Protein AF-A0A925RBC1-F1 (afdb_monomer_lite)

Sequence (339 aa):
LVQGKTLAHILAARQSPQDELPRLLTIFEHVCQTLSYTHSCGVIHLDIKPANVMVGAFGEVHLMDWGLARASAALCVPTSLRDGNATSPADENAAEKLPGISSLDLAVDVPAGMIWGTPPYMSPEQARGHCADVRSDVFGLGGILCEILTGCAPFRGTNFLDVCFKAAQADLGDTYLKLIDSGADGVLVRLAMKCLAPDPDARPTDAGMVASELTLYLESLLRRAESDLERFFELSLDLFCIAGLDGFFRRVNSNFSRVLGYSDKELLSRPFLEFVHPDDRDQTLNVMSQLQLGEPVVQFQNRYSAADGTWRYFEWTAKSVPKDHIIFAVARDVTDRMR

Foldseek 3Di:
DAAFDFQVVVLVVDPALVPCLVLLLVLLLVVLVVFQVCVVLQKAQQAQARRQWTAHPVRDIDGHDSVVMARQVLLPDPPPPPDDDDDDDDDPPSPPDDPPDDPPPHDDPDPPDDQDYDLLQFALCSLVVHRDHQLRNLSSSLQSLLCSQQVGRQFDDPDDVNSSVCNNVLVRPVSLVSLVVSPDDVLSSVLSVQSSDNDSVSHDPHSVSSSVSSVVVVVVVVVVVVVVVLCCQQVDCWWKFKAFLVQFTPDTHPNCCVPQVDDRCVRRVDRQLVQWDPVCSVVVVVVSVCQLVFHWDFQDWTWGHHPVRDIWIWGKTWTHDNVVRMIIMIIDGCRVVVD

Structure (mmCIF, N/CA/C/O backbone):
data_AF-A0A925RBC1-F1
#
_entry.id   AF-A0A925RBC1-F1
#
loop_
_atom_site.group_PDB
_atom_site.id
_atom_site.type_symbol
_atom_site.label_atom_id
_atom_site.label_alt_id
_atom_site.label_comp_id
_atom_site.label_asym_id
_atom_site.label_entity_id
_atom_site.label_seq_id
_atom_site.pdbx_PDB_ins_code
_atom_site.Cartn_x
_atom_site.Cartn_y
_atom_site.Cartn_z
_atom_site.occupancy
_atom_site.B_iso_or_equiv
_atom_site.auth_seq_id
_atom_site.auth_comp_id
_atom_site.auth_asym_id
_atom_site.auth_atom_id
_atom_site.pdbx_PDB_model_num
ATOM 1 N N . LEU A 1 1 ? 5.027 24.442 -20.615 1.00 50.38 1 LEU A N 1
ATOM 2 C CA . LEU A 1 1 ? 6.027 23.831 -19.712 1.00 50.38 1 LEU A CA 1
ATOM 3 C C . LEU A 1 1 ? 5.278 23.282 -18.514 1.00 50.38 1 LEU A C 1
ATOM 5 O O . LEU A 1 1 ? 4.636 24.063 -17.826 1.00 50.38 1 LEU A O 1
ATOM 9 N N . VAL A 1 2 ? 5.292 21.965 -18.320 1.00 54.84 2 VAL A N 1
ATOM 10 C CA . VAL A 1 2 ? 4.745 21.340 -17.107 1.00 54.84 2 VAL A CA 1
ATOM 11 C C . VAL A 1 2 ? 5.647 21.754 -15.939 1.00 54.84 2 VAL A C 1
ATOM 13 O O . VAL A 1 2 ? 6.862 21.580 -16.023 1.00 54.84 2 VAL A O 1
ATOM 16 N N . GLN A 1 3 ? 5.090 22.371 -14.894 1.00 73.75 3 GLN A N 1
ATOM 17 C CA . GLN A 1 3 ? 5.836 22.666 -13.667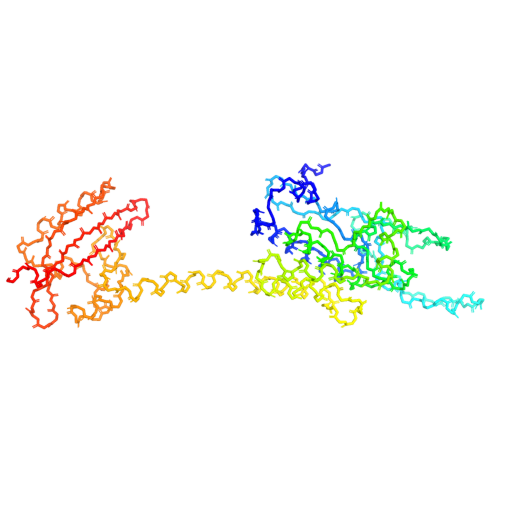 1.00 73.75 3 GLN A CA 1
ATOM 18 C C . GLN A 1 3 ? 5.884 21.396 -12.811 1.00 73.75 3 GLN A C 1
ATOM 20 O O . GLN A 1 3 ? 4.842 20.867 -12.444 1.00 73.75 3 GLN A O 1
ATOM 25 N N . GLY A 1 4 ? 7.079 20.895 -12.498 1.00 85.44 4 GLY A N 1
ATOM 26 C CA . GLY A 1 4 ? 7.232 19.648 -11.751 1.00 85.44 4 GLY A CA 1
ATOM 27 C C . GLY A 1 4 ? 8.686 19.232 -11.551 1.00 85.44 4 GLY A C 1
ATOM 28 O O . GLY A 1 4 ? 9.614 19.936 -11.957 1.00 85.44 4 GLY A O 1
ATOM 29 N N . LYS A 1 5 ? 8.875 18.080 -10.905 1.00 93.69 5 LYS A N 1
ATOM 30 C CA . LYS A 1 5 ? 10.169 17.407 -10.732 1.00 93.69 5 LYS A CA 1
ATOM 31 C C . LYS A 1 5 ? 10.139 16.080 -11.480 1.00 93.69 5 LYS A C 1
ATOM 33 O O . LYS A 1 5 ? 9.117 15.400 -11.492 1.00 93.69 5 LYS A O 1
ATOM 38 N N . THR A 1 6 ? 11.262 15.682 -12.070 1.00 96.62 6 THR A N 1
ATOM 39 C CA . THR A 1 6 ? 11.362 14.341 -12.655 1.00 96.62 6 THR A CA 1
ATOM 40 C C . THR A 1 6 ? 11.362 13.281 -11.557 1.00 96.62 6 THR A C 1
ATOM 42 O O . THR A 1 6 ? 11.837 13.536 -10.444 1.00 96.62 6 THR A O 1
ATOM 45 N N . LEU A 1 7 ? 10.882 12.075 -11.860 1.00 96.81 7 LEU A N 1
ATOM 46 C CA . LEU A 1 7 ? 10.950 10.950 -10.930 1.00 96.81 7 LEU A CA 1
ATOM 47 C C . LEU A 1 7 ? 12.405 10.654 -10.546 1.00 96.81 7 LEU A C 1
ATOM 49 O O . LEU A 1 7 ? 12.670 10.394 -9.381 1.00 96.81 7 LEU A O 1
ATOM 53 N N . ALA A 1 8 ? 13.360 10.816 -11.470 1.00 96.25 8 ALA A N 1
ATOM 54 C CA . ALA A 1 8 ? 14.792 10.721 -11.165 1.00 96.25 8 ALA A CA 1
ATOM 55 C C . ALA A 1 8 ? 15.225 11.691 -10.053 1.00 96.25 8 ALA A C 1
ATOM 57 O O . ALA A 1 8 ? 15.930 11.303 -9.125 1.00 96.25 8 ALA A O 1
ATOM 58 N N . HIS A 1 9 ? 14.783 12.952 -10.113 1.00 95.88 9 HIS A N 1
ATOM 59 C CA . HIS A 1 9 ? 15.093 13.932 -9.073 1.00 95.88 9 HIS A CA 1
ATOM 60 C C . HIS A 1 9 ? 14.419 13.586 -7.736 1.00 95.88 9 HIS A C 1
ATOM 62 O O . HIS A 1 9 ? 15.013 13.800 -6.682 1.00 95.88 9 HIS A O 1
ATOM 68 N N . ILE A 1 10 ? 13.197 13.047 -7.768 1.00 95.62 10 ILE A N 1
ATOM 69 C CA . ILE A 1 10 ? 12.488 12.595 -6.563 1.00 95.62 10 ILE A CA 1
ATOM 70 C C . ILE A 1 10 ? 13.223 11.410 -5.927 1.00 95.62 10 ILE A C 1
ATOM 72 O O . ILE A 1 10 ? 13.480 11.438 -4.728 1.00 95.62 10 ILE A O 1
ATOM 76 N N . LEU A 1 11 ? 13.615 10.408 -6.720 1.00 95.94 11 LEU A N 1
ATOM 77 C CA . LEU A 1 11 ? 14.345 9.229 -6.249 1.00 95.94 11 LEU A CA 1
ATOM 78 C C . LEU A 1 11 ? 15.715 9.597 -5.667 1.00 95.94 11 LEU A C 1
ATOM 80 O O . LEU A 1 11 ? 16.069 9.104 -4.600 1.00 95.94 11 LEU A O 1
ATOM 84 N N . ALA A 1 12 ? 16.441 10.518 -6.306 1.00 94.44 12 ALA A N 1
ATOM 85 C CA . ALA A 1 12 ? 17.742 10.989 -5.831 1.00 94.44 12 ALA A CA 1
ATOM 86 C C . ALA A 1 12 ? 17.679 11.780 -4.510 1.00 94.44 12 ALA A C 1
ATOM 88 O O . ALA A 1 12 ? 18.688 11.890 -3.818 1.00 94.44 12 ALA A O 1
ATOM 89 N N . ALA A 1 13 ? 16.521 12.351 -4.161 1.00 94.19 13 ALA A N 1
ATOM 90 C CA . ALA A 1 13 ? 16.339 13.113 -2.925 1.00 94.19 13 ALA A CA 1
ATOM 91 C C . ALA A 1 13 ? 16.053 12.232 -1.692 1.00 94.19 13 ALA A C 1
ATOM 93 O O . ALA A 1 13 ? 16.007 12.750 -0.575 1.00 94.19 13 ALA A O 1
ATOM 94 N N . ARG A 1 14 ? 15.841 10.924 -1.881 1.00 93.88 14 ARG A N 1
ATOM 95 C CA . ARG A 1 14 ? 15.499 9.980 -0.807 1.00 93.88 14 ARG A CA 1
ATOM 96 C C . ARG A 1 14 ? 16.720 9.659 0.049 1.00 93.88 14 ARG A C 1
ATOM 98 O O . ARG A 1 14 ? 17.832 9.551 -0.464 1.00 93.88 14 ARG A O 1
ATOM 105 N N . GLN A 1 15 ? 16.505 9.459 1.347 1.00 91.12 15 GLN A N 1
ATOM 106 C CA . GLN A 1 15 ? 17.546 8.988 2.266 1.00 91.12 15 GLN A CA 1
ATOM 107 C C . GLN A 1 15 ? 17.537 7.458 2.365 1.00 91.12 15 GLN A C 1
ATOM 109 O O . GLN A 1 15 ? 18.583 6.845 2.573 1.00 91.12 15 GLN A O 1
ATOM 114 N N . SER A 1 16 ? 16.365 6.845 2.181 1.00 91.62 16 SER A N 1
ATOM 115 C CA . SER A 1 16 ? 16.141 5.403 2.230 1.00 91.62 16 SER A CA 1
ATOM 116 C C . SER A 1 16 ? 15.178 4.926 1.128 1.00 91.62 16 SER A C 1
ATOM 118 O O . SER A 1 16 ? 14.218 5.629 0.800 1.00 91.62 16 SER A O 1
ATOM 120 N N . PRO A 1 17 ? 15.343 3.693 0.601 1.00 88.88 17 PRO A N 1
ATOM 121 C CA . PRO A 1 17 ? 14.377 3.056 -0.298 1.00 88.88 17 PRO A CA 1
ATOM 122 C C . PRO A 1 17 ? 12.980 2.801 0.294 1.00 88.88 17 PRO A C 1
ATOM 124 O O . PRO A 1 17 ? 12.079 2.400 -0.444 1.00 88.88 17 PRO A O 1
ATOM 127 N N . GLN A 1 18 ? 12.752 3.055 1.586 1.00 89.44 18 GLN A N 1
ATOM 128 C CA . GLN A 1 18 ? 11.404 3.037 2.171 1.00 89.44 18 GLN A CA 1
ATOM 129 C C . GLN A 1 18 ? 10.724 4.413 2.186 1.00 89.44 18 GLN A C 1
ATOM 131 O O . GLN A 1 18 ? 9.500 4.489 2.310 1.00 89.44 18 GLN A O 1
ATOM 136 N N . ASP A 1 19 ? 11.482 5.496 1.999 1.00 90.50 19 ASP A N 1
ATOM 137 C CA . ASP A 1 19 ? 10.944 6.854 2.054 1.00 90.50 19 ASP A CA 1
ATOM 138 C C . ASP A 1 19 ? 9.907 7.052 0.947 1.00 90.50 19 ASP A C 1
ATOM 140 O O . ASP A 1 19 ? 10.200 6.810 -0.227 1.00 90.50 19 ASP A O 1
ATOM 144 N N . GLU A 1 20 ? 8.702 7.485 1.328 1.00 91.44 20 GLU A N 1
ATOM 145 C CA . GLU A 1 20 ? 7.579 7.772 0.422 1.00 91.44 20 GLU A CA 1
ATOM 146 C C . GLU A 1 20 ? 7.176 6.603 -0.503 1.00 91.44 20 GLU A C 1
ATOM 148 O O . GLU A 1 20 ? 6.541 6.823 -1.536 1.00 91.44 20 GLU A O 1
ATOM 153 N N . LEU A 1 21 ? 7.495 5.353 -0.138 1.00 94.38 21 LEU A N 1
ATOM 154 C CA . LEU A 1 21 ? 7.243 4.185 -0.988 1.00 94.38 21 LEU A CA 1
ATOM 155 C C . LEU A 1 21 ? 5.785 4.092 -1.494 1.00 94.38 21 LEU A C 1
ATOM 157 O O . LEU A 1 21 ? 5.616 3.914 -2.700 1.00 94.38 21 LEU A O 1
ATOM 161 N N . PRO A 1 22 ? 4.730 4.291 -0.671 1.00 93.56 22 PRO A N 1
ATOM 162 C CA . PRO A 1 22 ? 3.353 4.267 -1.170 1.00 93.56 22 PRO A CA 1
ATOM 163 C C . PRO A 1 22 ? 3.091 5.294 -2.279 1.00 93.56 22 PRO A C 1
ATOM 165 O O . PRO A 1 22 ? 2.493 4.962 -3.298 1.00 93.56 22 PRO A O 1
ATOM 168 N N . ARG A 1 23 ? 3.607 6.521 -2.130 1.00 94.56 23 ARG A N 1
ATOM 169 C CA . ARG A 1 23 ? 3.467 7.579 -3.140 1.00 94.56 23 ARG A CA 1
ATOM 170 C C . ARG A 1 23 ? 4.193 7.211 -4.434 1.00 94.56 23 ARG A C 1
ATOM 172 O O . ARG A 1 23 ? 3.665 7.448 -5.517 1.00 94.56 23 ARG A O 1
ATOM 179 N N . LEU A 1 24 ? 5.394 6.642 -4.334 1.00 97.00 24 LEU A N 1
ATOM 180 C CA . LEU A 1 24 ? 6.175 6.215 -5.498 1.00 97.00 24 LEU A CA 1
ATOM 181 C C . LEU A 1 24 ? 5.504 5.061 -6.247 1.00 97.00 24 LEU A C 1
ATOM 183 O O . LEU A 1 24 ? 5.516 5.063 -7.475 1.00 97.00 24 LEU A O 1
ATOM 187 N N . LEU A 1 25 ? 4.877 4.122 -5.532 1.00 97.25 25 LEU A N 1
ATOM 188 C CA . LEU A 1 25 ? 4.100 3.049 -6.152 1.00 97.25 25 LEU A CA 1
ATOM 189 C C . LEU A 1 25 ? 2.863 3.590 -6.879 1.00 97.25 25 LEU A C 1
ATOM 191 O O . LEU A 1 25 ? 2.599 3.146 -7.989 1.00 97.25 25 LEU A O 1
ATOM 195 N N . THR A 1 26 ? 2.169 4.596 -6.336 1.00 95.50 26 THR A N 1
ATOM 196 C CA . THR A 1 26 ? 1.071 5.277 -7.050 1.00 95.50 26 THR A CA 1
ATOM 197 C C . THR A 1 26 ? 1.561 6.009 -8.304 1.00 95.50 26 THR A C 1
ATOM 199 O O . THR A 1 26 ? 0.930 5.939 -9.355 1.00 95.50 26 THR A O 1
ATOM 202 N N . ILE A 1 27 ? 2.712 6.691 -8.238 1.00 97.12 27 ILE A N 1
ATOM 203 C CA . ILE A 1 27 ? 3.314 7.320 -9.427 1.00 97.12 27 ILE A CA 1
ATOM 204 C C . ILE A 1 27 ? 3.648 6.254 -10.479 1.00 97.12 27 ILE A C 1
ATOM 206 O O . ILE A 1 27 ? 3.342 6.431 -11.656 1.00 97.12 27 ILE A O 1
ATOM 210 N N . PHE A 1 28 ? 4.255 5.145 -10.057 1.00 98.38 28 PHE A N 1
ATOM 211 C CA . PHE A 1 28 ? 4.605 4.033 -10.934 1.00 98.38 28 PHE A CA 1
ATOM 212 C C . PHE A 1 28 ? 3.367 3.367 -11.560 1.00 98.38 28 PHE A C 1
ATOM 214 O O . PHE A 1 28 ? 3.383 3.061 -12.751 1.00 98.38 28 PHE A O 1
ATOM 221 N N . GLU A 1 29 ? 2.273 3.220 -10.810 1.00 97.62 29 GLU A N 1
ATOM 222 C CA . GLU A 1 29 ? 0.986 2.739 -11.324 1.00 97.62 29 GLU A CA 1
ATOM 223 C C . GLU A 1 29 ? 0.459 3.634 -12.452 1.00 97.62 29 GLU A C 1
ATOM 225 O O . GLU A 1 29 ? 0.142 3.133 -13.532 1.00 97.62 29 GLU A O 1
ATOM 230 N N . HIS A 1 30 ? 0.451 4.959 -12.258 1.00 97.00 30 HIS A N 1
ATOM 231 C CA . HIS A 1 30 ? 0.049 5.906 -13.303 1.00 97.00 30 HIS A CA 1
ATOM 232 C C . HIS A 1 30 ? 0.944 5.830 -14.546 1.00 97.00 30 HIS A C 1
ATOM 234 O O . HIS A 1 30 ? 0.450 5.951 -15.670 1.00 97.00 30 HIS A O 1
ATOM 240 N N . VAL A 1 31 ? 2.252 5.600 -14.375 1.00 98.12 31 VAL A N 1
ATOM 241 C CA . VAL A 1 31 ? 3.169 5.371 -15.503 1.00 98.12 31 VAL A CA 1
ATOM 242 C C . VAL A 1 31 ? 2.773 4.107 -16.273 1.00 98.12 31 VAL A C 1
ATOM 244 O O . VAL A 1 31 ? 2.659 4.159 -17.497 1.00 98.12 31 VAL A O 1
ATOM 247 N N . CYS A 1 32 ? 2.498 2.999 -15.577 1.00 98.31 32 CYS A N 1
ATOM 248 C CA . CYS A 1 32 ? 2.063 1.748 -16.206 1.00 98.31 32 CYS A CA 1
ATOM 249 C C . CYS A 1 32 ? 0.733 1.919 -16.958 1.00 98.31 32 CYS A C 1
ATOM 251 O O . CYS A 1 32 ? 0.608 1.472 -18.096 1.00 98.31 32 CYS A O 1
ATOM 253 N N . GLN A 1 33 ? -0.243 2.610 -16.363 1.00 97.25 33 GLN A N 1
ATOM 254 C CA . GLN A 1 33 ? -1.542 2.889 -16.987 1.00 97.25 33 GLN A CA 1
ATOM 255 C C . GLN A 1 33 ? -1.407 3.783 -18.226 1.00 97.25 33 GLN A C 1
ATOM 257 O O . GLN A 1 33 ? -1.994 3.491 -19.269 1.00 97.25 33 GLN A O 1
ATOM 262 N N . THR A 1 34 ? -0.595 4.841 -18.138 1.00 96.00 34 THR A N 1
ATOM 263 C CA . THR A 1 34 ? -0.322 5.738 -19.273 1.00 96.00 34 THR A CA 1
ATOM 264 C C . THR A 1 34 ? 0.284 4.953 -20.430 1.00 96.00 34 THR A C 1
ATOM 266 O O . THR A 1 34 ? -0.168 5.067 -21.566 1.00 96.00 34 THR A O 1
ATOM 269 N N . LEU A 1 35 ? 1.270 4.110 -20.132 1.00 96.25 35 LEU A N 1
ATOM 270 C CA . LEU A 1 35 ? 1.949 3.309 -21.136 1.00 96.25 35 LEU A CA 1
ATOM 271 C C . LEU A 1 35 ? 1.051 2.208 -21.715 1.00 96.25 35 LEU A C 1
ATOM 273 O O . LEU A 1 35 ? 1.101 1.950 -22.911 1.00 96.25 35 LEU A O 1
ATOM 277 N N . SER A 1 36 ? 0.169 1.616 -20.907 1.00 96.44 36 SER A N 1
ATOM 278 C CA . SER A 1 36 ? -0.850 0.673 -21.381 1.00 96.44 36 SER A CA 1
ATOM 279 C C . SER A 1 36 ? -1.777 1.323 -22.411 1.00 96.44 36 SER A C 1
ATOM 281 O O . SER A 1 36 ? -2.017 0.753 -23.477 1.00 96.44 36 SER A O 1
ATOM 283 N N . TYR A 1 37 ? -2.227 2.555 -22.146 1.00 94.62 37 TYR A N 1
ATOM 284 C CA . TYR A 1 37 ? -2.996 3.327 -23.118 1.00 94.62 37 TYR A CA 1
ATOM 285 C C . TYR A 1 37 ? -2.183 3.588 -24.395 1.00 94.62 37 TYR A C 1
ATOM 287 O O . TYR A 1 37 ? -2.674 3.348 -25.497 1.00 94.62 37 TYR A O 1
ATOM 295 N N . THR A 1 38 ? -0.920 3.998 -24.270 1.00 92.75 38 THR A N 1
ATOM 296 C CA . THR A 1 38 ? -0.010 4.185 -25.411 1.00 92.75 38 THR A CA 1
ATOM 297 C C . THR A 1 38 ? 0.139 2.917 -26.261 1.00 92.75 38 THR A C 1
ATOM 299 O O . THR A 1 38 ? 0.009 2.986 -27.484 1.00 92.75 38 THR A O 1
ATOM 302 N N . HIS A 1 39 ? 0.341 1.759 -25.628 1.00 93.19 39 HIS A N 1
ATOM 303 C CA . HIS A 1 39 ? 0.435 0.461 -26.302 1.00 93.19 39 HIS A CA 1
ATOM 304 C C . HIS A 1 39 ? -0.868 0.101 -27.022 1.00 93.19 39 HIS A C 1
ATOM 306 O O . HIS A 1 39 ? -0.824 -0.395 -28.145 1.00 93.19 39 HIS A O 1
ATOM 312 N N . SER A 1 40 ? -2.026 0.421 -26.434 1.00 92.00 40 SER A N 1
ATOM 313 C CA . SER A 1 40 ? -3.337 0.208 -27.068 1.00 92.00 40 SER A CA 1
ATOM 314 C C . SER A 1 40 ? -3.541 1.046 -28.337 1.00 92.00 40 SER A C 1
ATOM 316 O O . SER A 1 40 ? -4.246 0.626 -29.252 1.00 92.00 40 SER A O 1
ATOM 318 N N . CYS A 1 41 ? -2.857 2.190 -28.432 1.00 91.19 41 CYS A N 1
ATOM 319 C CA . CYS A 1 41 ? -2.801 3.027 -29.630 1.00 91.19 41 CYS A CA 1
ATOM 320 C C . CYS A 1 41 ? -1.757 2.541 -30.653 1.00 91.19 41 CYS A C 1
ATOM 322 O O . CYS A 1 41 ? -1.511 3.224 -31.646 1.00 91.19 41 CYS A O 1
ATOM 324 N N . GLY A 1 42 ? -1.104 1.398 -30.416 1.00 87.75 42 GLY A N 1
ATOM 325 C CA . GLY A 1 42 ? -0.080 0.849 -31.302 1.00 87.75 42 GLY A CA 1
ATOM 326 C C . GLY A 1 42 ? 1.240 1.623 -31.283 1.00 87.75 42 GLY A C 1
ATOM 327 O O . GLY A 1 42 ? 2.002 1.527 -32.243 1.00 87.75 42 GLY A O 1
ATOM 328 N N . VAL A 1 43 ? 1.524 2.391 -30.227 1.00 89.88 43 VAL A N 1
ATOM 329 C CA . VAL A 1 43 ? 2.772 3.156 -30.063 1.00 89.88 43 VAL A CA 1
ATOM 330 C C . VAL A 1 43 ? 3.631 2.514 -28.976 1.00 89.88 43 VAL A C 1
ATOM 332 O O . VAL A 1 43 ? 3.109 2.064 -27.963 1.00 89.88 43 VAL A O 1
ATOM 335 N N . ILE A 1 44 ? 4.948 2.491 -29.175 1.00 91.31 44 ILE A N 1
ATOM 336 C CA . ILE A 1 44 ? 5.946 1.997 -28.213 1.00 91.31 44 ILE A CA 1
ATOM 337 C C . ILE A 1 44 ? 6.897 3.146 -27.882 1.00 91.31 44 ILE A C 1
ATOM 339 O O . ILE A 1 44 ? 7.303 3.862 -28.797 1.00 91.31 44 ILE A O 1
ATOM 343 N N . HIS A 1 45 ? 7.237 3.350 -26.609 1.00 93.50 45 HIS A N 1
ATOM 344 C CA . HIS A 1 45 ? 8.003 4.518 -26.159 1.00 93.50 45 HIS A CA 1
ATOM 345 C C . HIS A 1 45 ? 9.521 4.348 -26.328 1.00 93.50 45 HIS A C 1
ATOM 347 O O . HIS A 1 45 ? 10.204 5.287 -26.733 1.00 93.50 45 HIS A O 1
ATOM 353 N N . LEU A 1 46 ? 10.056 3.173 -25.996 1.00 92.94 46 LEU A N 1
ATOM 354 C CA . LEU A 1 46 ? 11.456 2.754 -26.123 1.00 92.94 46 LEU A CA 1
ATOM 355 C C . LEU A 1 46 ? 12.491 3.516 -25.269 1.00 92.94 46 LEU A C 1
ATOM 357 O O . LEU A 1 46 ? 13.685 3.246 -25.386 1.00 92.94 46 LEU A O 1
ATOM 361 N N . ASP A 1 47 ? 12.073 4.408 -24.367 1.00 93.31 47 ASP A N 1
ATOM 362 C CA . ASP A 1 47 ? 12.977 5.147 -23.461 1.00 93.31 47 ASP A CA 1
ATOM 363 C C . ASP A 1 47 ? 12.352 5.360 -22.074 1.00 93.31 47 ASP A C 1
ATOM 365 O O . ASP A 1 47 ? 12.357 6.452 -21.502 1.00 93.31 47 ASP A O 1
ATOM 369 N N . ILE A 1 48 ? 11.755 4.299 -21.537 1.00 96.25 48 ILE A N 1
ATOM 370 C CA . ILE A 1 48 ? 11.112 4.323 -20.224 1.00 96.25 48 ILE A CA 1
ATOM 371 C C . ILE A 1 48 ? 12.176 4.348 -19.126 1.00 96.25 48 ILE A C 1
ATOM 373 O O . ILE A 1 48 ? 12.895 3.376 -18.901 1.00 96.25 48 ILE A O 1
ATOM 377 N N . LYS A 1 49 ? 12.263 5.485 -18.431 1.00 95.94 49 LYS A N 1
ATOM 378 C CA . LYS A 1 49 ? 13.197 5.723 -17.326 1.00 95.94 49 LYS A CA 1
ATOM 379 C C . LYS A 1 49 ? 12.697 6.848 -16.411 1.00 95.94 49 LYS A C 1
ATOM 381 O O . LYS A 1 49 ? 11.928 7.701 -16.858 1.00 95.94 49 LYS A O 1
ATOM 386 N N . PRO A 1 50 ? 13.189 6.950 -15.166 1.00 97.44 50 PRO A N 1
ATOM 387 C CA . PRO A 1 50 ? 12.713 7.959 -14.217 1.00 97.44 50 PRO A CA 1
ATOM 388 C C . PRO A 1 50 ? 12.958 9.413 -14.658 1.00 97.44 50 PRO A C 1
ATOM 390 O O . PRO A 1 50 ? 12.231 10.317 -14.252 1.00 97.44 50 PRO A O 1
ATOM 393 N N . ALA A 1 51 ? 13.970 9.676 -15.491 1.00 95.56 51 ALA A N 1
ATOM 394 C CA . ALA A 1 51 ? 14.225 11.020 -16.021 1.00 95.56 51 ALA A CA 1
ATOM 395 C C . ALA A 1 51 ? 13.132 11.495 -17.001 1.00 95.56 51 ALA A C 1
ATOM 397 O O . ALA A 1 51 ? 12.913 12.699 -17.123 1.00 95.56 51 ALA A O 1
ATOM 398 N N . ASN A 1 52 ? 12.420 10.553 -17.628 1.00 96.00 52 ASN A N 1
ATOM 399 C CA . ASN A 1 52 ? 11.346 10.805 -18.591 1.00 96.00 52 ASN A CA 1
ATOM 400 C C . ASN A 1 52 ? 9.953 10.776 -17.945 1.00 96.00 52 ASN A C 1
ATOM 402 O O . ASN A 1 52 ? 8.946 10.904 -18.632 1.00 96.00 52 ASN A O 1
ATOM 406 N N . VAL A 1 53 ? 9.877 10.643 -16.620 1.00 96.94 53 VAL A N 1
ATOM 407 C CA . VAL A 1 53 ? 8.631 10.750 -15.859 1.00 96.94 53 VAL A CA 1
ATOM 408 C C . VAL A 1 53 ? 8.639 12.090 -15.135 1.00 96.94 53 VAL A C 1
ATOM 410 O O . VAL A 1 53 ? 9.491 12.323 -14.281 1.00 96.94 53 VAL A O 1
ATOM 413 N N . MET A 1 54 ? 7.699 12.973 -15.456 1.00 96.44 54 MET A N 1
ATOM 414 C CA . MET A 1 54 ? 7.486 14.233 -14.744 1.00 96.44 54 MET A CA 1
ATOM 415 C C . MET A 1 54 ? 6.354 14.077 -13.739 1.00 96.44 54 MET A C 1
ATOM 417 O O . MET A 1 54 ? 5.281 13.594 -14.091 1.00 96.44 54 MET A O 1
ATOM 421 N N . VAL A 1 55 ? 6.586 14.535 -12.512 1.00 96.06 55 VAL A N 1
ATOM 422 C CA . VAL A 1 55 ? 5.583 14.587 -11.449 1.00 96.06 55 VAL A CA 1
ATOM 423 C C . VAL A 1 55 ? 5.353 16.046 -11.084 1.00 96.06 55 VAL A C 1
ATOM 425 O O . VAL A 1 55 ? 6.277 16.745 -10.652 1.00 96.06 55 VAL A O 1
ATOM 428 N N . GLY A 1 56 ? 4.131 16.518 -11.296 1.00 92.38 56 GLY A N 1
ATOM 429 C CA . GLY A 1 56 ? 3.755 17.889 -10.991 1.00 92.38 56 GLY A CA 1
ATOM 430 C C . GLY A 1 56 ? 3.285 18.089 -9.549 1.00 92.38 56 GLY A C 1
ATOM 431 O O . GLY A 1 56 ? 3.322 17.178 -8.715 1.00 92.38 56 GLY A O 1
ATOM 432 N N . ALA A 1 57 ? 2.913 19.326 -9.221 1.00 86.25 57 ALA A N 1
ATOM 433 C CA . ALA A 1 57 ? 2.653 19.745 -7.840 1.00 86.25 57 ALA A CA 1
ATOM 434 C C . ALA A 1 57 ? 1.339 19.192 -7.265 1.00 86.25 57 ALA A C 1
ATOM 436 O O . ALA A 1 57 ? 1.193 19.122 -6.045 1.00 86.25 57 ALA A O 1
ATOM 437 N N . PHE A 1 58 ? 0.407 18.785 -8.127 1.00 84.62 58 PHE A N 1
ATOM 438 C CA . PHE A 1 58 ? -0.904 18.256 -7.755 1.00 84.62 58 PHE A CA 1
ATOM 439 C C . PHE A 1 58 ? -0.987 16.732 -7.920 1.00 84.62 58 PHE A C 1
ATOM 441 O O . PHE A 1 58 ? -2.064 16.156 -7.784 1.00 84.62 58 PHE A O 1
ATOM 448 N N . GLY A 1 59 ? 0.149 16.068 -8.163 1.00 83.44 59 GLY A N 1
ATOM 449 C CA . GLY A 1 59 ? 0.230 14.617 -8.338 1.00 83.44 59 GLY A CA 1
ATOM 450 C C . GLY A 1 59 ? 0.015 14.144 -9.775 1.00 83.44 59 GLY A C 1
ATOM 451 O O . GLY A 1 59 ? -0.041 12.940 -10.008 1.00 83.44 59 GLY A O 1
ATOM 452 N N . GLU A 1 60 ? -0.072 15.063 -10.738 1.00 91.31 60 GLU A N 1
ATOM 453 C CA . GLU A 1 60 ? -0.087 14.744 -12.159 1.00 91.31 60 GLU A CA 1
ATOM 454 C C . GLU A 1 60 ? 1.215 14.049 -12.579 1.00 91.31 60 GLU A C 1
ATOM 456 O O . GLU A 1 60 ? 2.314 14.469 -12.206 1.00 91.31 60 GLU A O 1
ATOM 461 N N . VAL A 1 61 ? 1.086 12.971 -13.354 1.00 95.19 61 VAL A N 1
ATOM 462 C CA . VAL A 1 61 ? 2.209 12.174 -13.857 1.00 95.19 61 VAL A CA 1
ATOM 463 C C . VAL A 1 61 ? 2.200 12.239 -15.377 1.00 95.19 61 VAL A C 1
ATOM 465 O O . VAL A 1 61 ? 1.198 11.916 -16.010 1.00 95.19 61 VAL A O 1
ATOM 468 N N . HIS A 1 62 ? 3.318 12.654 -15.967 1.00 92.69 62 HIS A N 1
ATOM 469 C CA . HIS A 1 62 ? 3.465 12.779 -17.414 1.00 92.69 62 HIS A CA 1
ATOM 470 C C . HIS A 1 62 ? 4.683 12.003 -17.907 1.00 92.69 62 HIS A C 1
ATOM 472 O O . HIS A 1 62 ? 5.790 12.199 -17.404 1.00 92.69 62 HIS A O 1
ATOM 478 N N . LEU A 1 63 ? 4.482 11.176 -18.935 1.00 93.06 63 LEU A N 1
ATOM 479 C CA . LEU A 1 63 ? 5.577 10.616 -19.722 1.00 93.06 63 LEU A CA 1
ATOM 480 C C . LEU A 1 63 ? 6.075 11.641 -20.743 1.00 93.06 63 LEU A C 1
ATOM 482 O O . LEU A 1 63 ? 5.294 12.275 -21.459 1.00 93.06 63 LEU A O 1
ATOM 486 N N . MET A 1 64 ? 7.388 11.814 -20.773 1.00 89.56 64 MET A N 1
ATOM 487 C CA . MET A 1 64 ? 8.109 12.772 -21.599 1.00 89.56 64 MET A CA 1
ATOM 488 C C . MET A 1 64 ? 9.085 12.056 -22.531 1.00 89.56 64 MET A C 1
ATOM 490 O O . MET A 1 64 ? 9.414 10.900 -22.318 1.00 89.56 64 MET A O 1
ATOM 494 N N . ASP A 1 65 ? 9.623 12.809 -23.492 1.00 83.94 65 ASP A N 1
ATOM 495 C CA . ASP A 1 65 ? 10.700 12.368 -24.386 1.00 83.94 65 ASP A CA 1
ATOM 496 C C . ASP A 1 65 ? 10.328 11.170 -25.277 1.00 83.94 65 ASP A C 1
ATOM 498 O O . ASP A 1 65 ? 10.854 10.063 -25.192 1.00 83.94 65 ASP A O 1
ATOM 502 N N . TRP A 1 66 ? 9.407 11.443 -26.198 1.00 85.25 66 TRP A N 1
ATOM 503 C CA . TRP A 1 66 ? 8.937 10.509 -27.221 1.00 85.25 66 TRP A CA 1
ATOM 504 C C . TRP A 1 66 ? 9.895 10.403 -28.421 1.00 85.25 66 TRP A C 1
ATOM 506 O O . TRP A 1 66 ? 9.506 9.896 -29.469 1.00 85.25 66 TRP A O 1
ATOM 516 N N . GLY A 1 67 ? 11.137 10.891 -28.309 1.00 78.69 67 GLY A N 1
ATOM 517 C CA . GLY A 1 67 ? 12.082 10.971 -29.432 1.00 78.69 67 GLY A CA 1
ATOM 518 C C . GLY A 1 67 ? 12.482 9.614 -30.023 1.00 78.69 67 GLY A C 1
ATOM 519 O O . GLY A 1 67 ? 12.901 9.542 -31.176 1.00 78.69 67 GLY A O 1
ATOM 520 N N . LEU A 1 68 ? 12.320 8.534 -29.252 1.00 76.69 68 LEU A N 1
ATOM 521 C CA . LEU A 1 68 ? 12.550 7.155 -29.690 1.00 76.69 68 LEU A CA 1
ATOM 522 C C . LEU A 1 68 ? 11.259 6.384 -29.975 1.00 76.69 68 LEU A C 1
ATOM 524 O O . LEU A 1 68 ? 11.331 5.210 -30.330 1.00 76.69 68 LEU A O 1
ATOM 528 N N . ALA A 1 69 ? 10.094 7.024 -29.859 1.00 80.62 69 ALA A N 1
ATOM 529 C CA . ALA A 1 69 ? 8.824 6.340 -30.008 1.00 80.62 69 ALA A CA 1
ATOM 530 C C . ALA A 1 69 ? 8.603 5.847 -31.446 1.00 80.62 69 ALA A C 1
ATOM 532 O O . ALA A 1 69 ? 8.952 6.514 -32.425 1.00 80.62 69 ALA A O 1
ATOM 533 N N . ARG A 1 70 ? 8.008 4.659 -31.583 1.00 80.62 70 ARG A N 1
ATOM 534 C CA . ARG A 1 70 ? 7.754 4.007 -32.878 1.00 80.62 70 ARG A CA 1
ATOM 535 C C . ARG A 1 70 ? 6.360 3.390 -32.915 1.00 80.62 70 ARG A C 1
ATOM 537 O O . ARG A 1 70 ? 5.837 2.954 -31.891 1.00 80.62 70 ARG A O 1
ATOM 544 N N . ALA A 1 71 ? 5.775 3.322 -34.111 1.00 77.19 71 ALA A N 1
ATOM 545 C CA . ALA A 1 71 ? 4.581 2.518 -34.343 1.00 77.19 71 ALA A CA 1
ATOM 546 C C . ALA A 1 71 ? 4.938 1.028 -34.220 1.00 77.19 71 ALA A C 1
ATOM 548 O O . ALA A 1 71 ? 5.915 0.572 -34.813 1.00 77.19 71 ALA A O 1
ATOM 549 N N . SER A 1 72 ? 4.139 0.263 -33.482 1.00 64.44 72 SER A N 1
ATOM 550 C CA . SER A 1 72 ? 4.391 -1.150 -33.184 1.00 64.44 72 SER A CA 1
ATOM 551 C C . SER A 1 72 ? 4.492 -2.013 -34.448 1.00 64.44 72 SER A C 1
ATOM 553 O O . SER A 1 72 ? 5.353 -2.885 -34.530 1.00 64.44 72 SER A O 1
ATOM 555 N N . ALA A 1 73 ? 3.710 -1.699 -35.486 1.00 53.72 73 ALA A N 1
ATOM 556 C CA . ALA A 1 73 ? 3.760 -2.390 -36.776 1.00 53.72 73 ALA A CA 1
ATOM 557 C C . ALA A 1 73 ? 5.098 -2.215 -37.530 1.00 53.72 73 ALA A C 1
ATOM 559 O O . ALA A 1 73 ? 5.440 -3.049 -38.365 1.00 53.72 73 ALA A O 1
ATOM 560 N N . ALA A 1 74 ? 5.871 -1.162 -37.238 1.00 46.81 74 ALA A N 1
ATOM 561 C CA . ALA A 1 74 ? 7.115 -0.851 -37.946 1.00 46.81 74 ALA A CA 1
ATOM 562 C C . ALA A 1 74 ? 8.330 -1.666 -37.459 1.00 46.81 74 ALA A C 1
ATOM 564 O O . ALA A 1 74 ? 9.376 -1.642 -38.103 1.00 46.81 74 ALA A O 1
ATOM 565 N N . LEU A 1 75 ? 8.213 -2.386 -36.338 1.00 45.31 75 LEU A N 1
ATOM 566 C CA . LEU A 1 75 ? 9.333 -3.117 -35.731 1.00 45.31 75 LEU A CA 1
ATOM 567 C C . LEU A 1 75 ? 9.477 -4.550 -36.282 1.00 45.31 75 LEU A C 1
ATOM 569 O O . LEU A 1 75 ? 10.572 -5.100 -36.274 1.00 45.31 75 LEU A O 1
ATOM 573 N N . CYS A 1 76 ? 8.424 -5.125 -36.876 1.00 36.19 76 CYS A N 1
ATOM 574 C CA . CYS A 1 76 ? 8.407 -6.506 -37.378 1.00 36.19 76 CYS A CA 1
ATOM 575 C C . CYS A 1 76 ? 8.939 -6.711 -38.813 1.00 36.19 76 CYS A C 1
ATOM 577 O O . CYS A 1 76 ? 8.557 -7.689 -39.456 1.00 36.19 76 CYS A O 1
ATOM 579 N N . VAL A 1 77 ? 9.814 -5.849 -39.345 1.00 36.16 77 VAL A N 1
ATOM 580 C CA . VAL A 1 77 ? 10.459 -6.129 -40.642 1.00 36.16 77 VAL A CA 1
ATOM 581 C C . VAL A 1 77 ? 11.820 -6.792 -40.398 1.00 36.16 77 VAL A C 1
ATOM 583 O O . VAL A 1 77 ? 12.774 -6.099 -40.042 1.00 36.16 77 VAL A O 1
ATOM 586 N N . PRO A 1 78 ? 11.955 -8.122 -40.576 1.00 33.69 78 PRO A N 1
ATOM 587 C CA . PRO A 1 78 ? 13.252 -8.775 -40.496 1.00 33.69 78 PRO A CA 1
ATOM 588 C C . PRO A 1 78 ? 14.194 -8.213 -41.565 1.00 33.69 78 PRO A C 1
ATOM 590 O O . PRO A 1 78 ? 13.828 -8.034 -42.728 1.00 33.69 78 PRO A O 1
ATOM 593 N N . THR A 1 79 ? 15.444 -7.985 -41.170 1.00 39.03 79 THR A N 1
ATOM 594 C CA . THR A 1 79 ? 16.535 -7.380 -41.951 1.00 39.03 79 THR A CA 1
ATOM 595 C C . THR A 1 79 ? 16.933 -8.161 -43.217 1.00 39.03 79 THR A C 1
ATOM 597 O O . THR A 1 79 ? 17.879 -7.781 -43.899 1.00 39.03 79 THR A O 1
ATOM 600 N N . SER A 1 80 ? 16.232 -9.244 -43.560 1.00 35.56 80 SER A N 1
ATOM 601 C CA . SER A 1 80 ? 16.538 -10.144 -44.677 1.00 35.56 80 SER A CA 1
ATOM 602 C C . SER A 1 80 ? 15.742 -9.881 -45.966 1.00 35.56 80 SER A C 1
ATOM 604 O O . SER A 1 80 ? 15.818 -10.688 -46.884 1.00 35.56 80 SER A O 1
ATOM 606 N N . LEU A 1 81 ? 14.990 -8.779 -46.072 1.00 36.56 81 LEU A N 1
ATOM 607 C CA . LEU A 1 81 ? 14.245 -8.407 -47.293 1.00 36.56 81 LEU A CA 1
ATOM 608 C C . LEU A 1 81 ? 14.593 -6.993 -47.798 1.00 36.56 81 LEU A C 1
ATOM 610 O O . LEU A 1 81 ? 13.724 -6.246 -48.236 1.00 36.56 81 LEU A O 1
ATOM 614 N N . ARG A 1 82 ? 15.875 -6.608 -47.740 1.00 39.31 82 ARG A N 1
ATOM 615 C CA . ARG A 1 82 ? 16.387 -5.372 -48.371 1.00 39.31 82 ARG A CA 1
ATOM 616 C C . ARG A 1 82 ? 16.974 -5.582 -49.775 1.00 39.31 82 ARG A C 1
ATOM 618 O O . ARG A 1 82 ? 17.656 -4.694 -50.275 1.00 39.31 82 ARG A O 1
ATOM 625 N N . ASP A 1 83 ? 16.651 -6.690 -50.439 1.00 33.28 83 ASP A N 1
ATOM 626 C CA . ASP A 1 83 ? 16.965 -6.872 -51.857 1.00 33.28 83 ASP A CA 1
ATOM 627 C C . ASP A 1 83 ? 15.739 -6.568 -52.730 1.00 33.28 83 ASP A C 1
ATOM 629 O O . ASP A 1 83 ? 14.782 -7.331 -52.782 1.00 33.28 83 ASP A O 1
ATOM 633 N N . GLY A 1 84 ? 15.807 -5.407 -53.392 1.00 42.69 84 GLY A N 1
ATOM 634 C CA . GLY A 1 84 ? 15.266 -5.096 -54.721 1.00 42.69 84 GLY A CA 1
ATOM 635 C C . GLY A 1 84 ? 13.838 -5.524 -55.093 1.00 42.69 84 GLY A C 1
ATOM 636 O O . GLY A 1 84 ? 13.586 -6.682 -55.395 1.00 42.69 84 GLY A O 1
ATOM 637 N N . ASN A 1 85 ? 12.986 -4.515 -55.314 1.00 40.19 85 ASN A N 1
ATOM 638 C CA . ASN A 1 85 ? 11.704 -4.548 -56.038 1.00 40.19 85 ASN A CA 1
ATOM 639 C C . ASN A 1 85 ? 10.520 -5.275 -55.378 1.00 40.19 85 ASN A C 1
ATOM 641 O O . ASN A 1 85 ? 10.287 -6.456 -55.614 1.00 40.19 85 ASN A O 1
ATOM 645 N N . ALA A 1 86 ? 9.630 -4.493 -54.761 1.00 33.91 86 ALA A N 1
ATOM 646 C CA . ALA A 1 86 ? 8.192 -4.746 -54.845 1.00 33.91 86 ALA A CA 1
ATOM 647 C C . ALA A 1 86 ? 7.396 -3.440 -54.696 1.00 33.91 86 ALA A C 1
ATOM 649 O O . ALA A 1 86 ? 7.526 -2.702 -53.723 1.00 33.91 86 ALA A O 1
ATOM 650 N N . THR A 1 87 ? 6.582 -3.157 -55.705 1.00 35.06 87 THR A N 1
ATOM 651 C CA . THR A 1 87 ? 5.552 -2.117 -55.745 1.00 35.06 87 THR A CA 1
ATOM 652 C C . THR A 1 87 ? 4.376 -2.447 -54.812 1.00 35.06 87 THR A C 1
ATOM 654 O O . THR A 1 87 ? 3.965 -3.600 -54.738 1.00 35.06 87 THR A O 1
ATOM 657 N N . SER A 1 88 ? 3.859 -1.396 -54.164 1.00 38.84 88 SER A N 1
ATOM 658 C CA . SER A 1 88 ? 2.658 -1.219 -53.308 1.00 38.84 88 SER A CA 1
ATOM 659 C C . SER A 1 88 ? 1.424 -2.126 -53.570 1.00 38.84 88 SER A C 1
ATOM 661 O O . SER A 1 88 ? 1.256 -2.590 -54.699 1.00 38.84 88 SER A O 1
ATOM 663 N N . PRO A 1 89 ? 0.502 -2.314 -52.589 1.00 38.88 89 PRO A N 1
ATOM 664 C CA . PRO A 1 89 ? -0.508 -1.270 -52.336 1.00 38.88 89 PRO A CA 1
ATOM 665 C C . PRO A 1 89 ? -0.961 -1.053 -50.871 1.00 38.88 89 PRO A C 1
ATOM 667 O O . PRO A 1 89 ? -1.151 -1.990 -50.108 1.00 38.88 89 PRO A O 1
ATOM 670 N N . ALA A 1 90 ? -1.170 0.231 -50.558 1.00 37.91 90 ALA A N 1
ATOM 671 C CA . ALA A 1 90 ? -2.237 0.841 -49.755 1.00 37.91 90 ALA A CA 1
ATOM 672 C C . ALA A 1 90 ? -2.900 0.036 -48.615 1.00 37.91 90 ALA A C 1
ATOM 674 O O . ALA A 1 90 ? -3.770 -0.789 -48.863 1.00 37.91 90 ALA A O 1
ATOM 675 N N . ASP A 1 91 ? -2.619 0.460 -47.381 1.00 30.38 91 ASP A N 1
ATOM 676 C CA . ASP A 1 91 ? -3.618 0.606 -46.311 1.00 30.38 91 ASP A CA 1
ATOM 677 C C . ASP A 1 91 ? -3.183 1.785 -45.415 1.00 30.38 91 ASP A C 1
ATOM 679 O O . ASP A 1 91 ? -2.491 1.635 -44.412 1.00 30.38 91 ASP A O 1
ATOM 683 N N . GLU A 1 92 ? -3.526 3.007 -45.838 1.00 35.06 92 GLU A N 1
ATOM 684 C CA . GLU A 1 92 ? -3.121 4.276 -45.199 1.00 35.06 92 GLU A CA 1
ATOM 685 C C . GLU A 1 92 ? -4.001 4.709 -44.007 1.00 35.06 92 GLU A C 1
ATOM 687 O O . GLU A 1 92 ? -3.779 5.770 -43.432 1.00 35.06 92 GLU A O 1
ATOM 692 N N . ASN A 1 93 ? -4.977 3.915 -43.562 1.00 34.41 93 ASN A N 1
ATOM 693 C CA . ASN A 1 93 ? -6.013 4.401 -42.635 1.00 34.41 93 ASN A CA 1
ATOM 694 C C . ASN A 1 93 ? -5.956 3.820 -41.212 1.00 34.41 93 ASN A C 1
ATOM 696 O O . ASN A 1 93 ? -6.941 3.274 -40.717 1.00 34.41 93 ASN A O 1
ATOM 700 N N . ALA A 1 94 ? -4.835 4.008 -40.509 1.00 37.03 94 ALA A N 1
ATOM 701 C CA . ALA A 1 94 ? -4.791 3.828 -39.047 1.00 37.03 94 ALA A CA 1
ATOM 702 C C . ALA A 1 94 ? -4.035 4.930 -38.273 1.00 37.03 94 ALA A C 1
ATOM 704 O O . ALA A 1 94 ? -4.047 4.922 -37.045 1.00 37.03 94 ALA A O 1
ATOM 705 N N . ALA A 1 95 ? -3.405 5.898 -38.950 1.00 35.66 95 ALA A N 1
ATOM 706 C CA . ALA A 1 95 ? -2.518 6.876 -38.304 1.00 35.66 95 ALA A CA 1
ATOM 707 C C . ALA A 1 95 ? -3.157 8.247 -37.990 1.00 35.66 95 ALA A C 1
ATOM 709 O O . ALA A 1 95 ? -2.504 9.109 -37.403 1.00 35.66 95 ALA A O 1
ATOM 710 N N . GLU A 1 96 ? -4.430 8.478 -38.317 1.00 37.06 96 GLU A N 1
ATOM 711 C CA . GLU A 1 96 ? -5.097 9.751 -38.015 1.00 37.06 96 GLU A CA 1
ATOM 712 C C . GLU A 1 96 ? -5.926 9.682 -36.728 1.00 37.06 96 GLU A C 1
ATOM 714 O O . GLU A 1 96 ? -7.126 9.409 -36.762 1.00 37.06 96 GLU A O 1
ATOM 719 N N . LYS A 1 97 ? -5.274 9.966 -35.589 1.00 34.69 97 LYS A N 1
ATOM 720 C CA . LYS A 1 97 ? -5.771 10.834 -34.492 1.00 34.69 97 LYS A CA 1
ATOM 721 C C . LYS A 1 97 ? -4.873 10.743 -33.250 1.00 34.69 97 LYS A C 1
ATOM 723 O O . LYS A 1 97 ? -5.273 10.225 -32.214 1.00 34.69 97 LYS A O 1
ATOM 728 N N . LEU A 1 98 ? -3.697 11.363 -33.306 1.00 35.25 98 LEU A N 1
ATOM 729 C CA . LEU A 1 98 ? -3.092 11.968 -32.115 1.00 35.25 98 LEU A CA 1
ATOM 730 C C . LEU A 1 98 ? -2.585 13.373 -32.480 1.00 35.25 98 LEU A C 1
ATOM 732 O O . LEU A 1 98 ? -1.789 13.505 -33.410 1.00 35.25 98 LEU A O 1
ATOM 736 N N . PRO A 1 99 ? -3.026 14.441 -31.794 1.00 31.16 99 PRO A N 1
ATOM 737 C CA . PRO A 1 99 ? -2.492 15.773 -32.035 1.00 31.16 99 PRO A CA 1
ATOM 738 C C . PRO A 1 99 ? -1.055 15.845 -31.497 1.00 31.16 99 PRO A C 1
ATOM 740 O O . PRO A 1 99 ? -0.838 15.705 -30.297 1.00 31.16 99 PRO A O 1
ATOM 743 N N . GLY A 1 100 ? -0.079 16.074 -32.383 1.00 42.50 100 GLY A N 1
ATOM 744 C CA . GLY A 1 100 ? 1.312 16.370 -32.007 1.00 42.50 100 GLY A CA 1
ATOM 745 C C . GLY A 1 100 ? 2.392 15.458 -32.598 1.00 42.50 100 GLY A C 1
ATOM 746 O O . GLY A 1 100 ? 3.567 15.763 -32.423 1.00 42.50 100 GLY A O 1
ATOM 747 N N . ILE A 1 101 ? 2.032 14.393 -33.320 1.00 38.44 101 ILE A N 1
ATOM 748 C CA . ILE A 1 101 ? 2.998 13.547 -34.041 1.00 38.44 101 ILE A CA 1
ATOM 749 C C . ILE A 1 101 ? 2.943 13.942 -35.520 1.00 38.44 101 ILE A C 1
ATOM 751 O O . ILE A 1 101 ? 1.923 13.742 -36.176 1.00 38.44 101 ILE A O 1
ATOM 755 N N . SER A 1 102 ? 4.004 14.571 -36.036 1.00 32.25 102 SER A N 1
ATOM 756 C CA . SER A 1 102 ? 4.087 14.905 -37.462 1.00 32.25 102 SER A CA 1
ATOM 757 C C . SER A 1 102 ? 4.244 13.612 -38.267 1.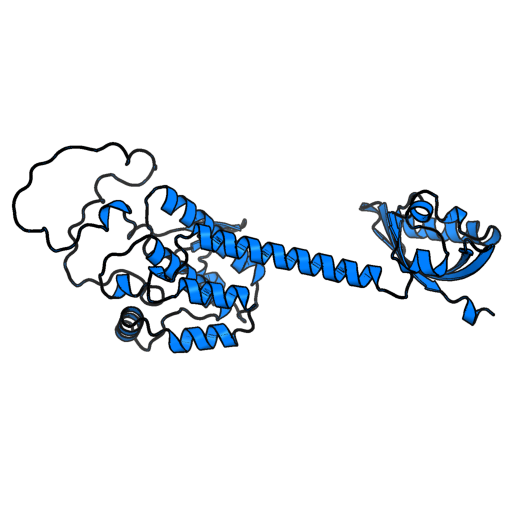00 32.25 102 SER A C 1
ATOM 759 O O . SER A 1 102 ? 5.077 12.764 -37.948 1.00 32.25 102 SER A O 1
ATOM 761 N N . SER A 1 103 ? 3.445 13.454 -39.318 1.00 32.44 103 SER A N 1
ATOM 762 C CA . SER A 1 103 ? 3.423 12.288 -40.208 1.00 32.44 103 SER A CA 1
ATOM 763 C C . SER A 1 103 ? 4.700 12.102 -41.051 1.00 32.44 103 SER A C 1
ATOM 765 O O . SER A 1 103 ? 4.741 11.206 -41.889 1.00 32.44 103 SER A O 1
ATOM 767 N N . LEU A 1 104 ? 5.758 12.896 -40.826 1.00 30.97 104 LEU A N 1
ATOM 768 C CA . LEU A 1 104 ? 7.031 12.811 -41.553 1.00 30.97 104 LEU A CA 1
ATOM 769 C C . LEU A 1 104 ? 8.168 12.061 -40.823 1.00 30.97 104 LEU A C 1
ATOM 771 O O . LEU A 1 104 ? 9.185 11.798 -41.456 1.00 30.97 104 LEU A O 1
ATOM 775 N N . ASP A 1 105 ? 8.018 11.653 -39.557 1.00 35.75 105 ASP A N 1
ATOM 776 C CA . ASP A 1 105 ? 9.126 11.052 -38.772 1.00 35.75 105 ASP A CA 1
ATOM 777 C C . ASP A 1 105 ? 9.111 9.506 -38.689 1.00 35.75 105 ASP A C 1
ATOM 779 O O . ASP A 1 105 ? 9.929 8.886 -37.998 1.00 35.75 105 ASP A O 1
ATOM 783 N N . LEU A 1 106 ? 8.189 8.847 -39.399 1.00 37.16 106 LEU A N 1
ATOM 784 C CA . LEU A 1 106 ? 7.955 7.396 -39.303 1.00 37.16 106 LEU A CA 1
ATOM 785 C C . LEU A 1 106 ? 8.918 6.521 -40.126 1.00 37.16 106 LEU A C 1
ATOM 787 O O . LEU A 1 106 ? 8.884 5.300 -39.996 1.00 37.16 106 LEU A O 1
ATOM 791 N N . ALA A 1 107 ? 9.815 7.115 -40.913 1.00 34.19 107 ALA A N 1
ATOM 792 C CA . ALA A 1 107 ? 10.840 6.389 -41.660 1.00 34.19 107 ALA A CA 1
ATOM 793 C C . ALA A 1 107 ? 12.167 7.161 -41.649 1.00 34.19 107 ALA A C 1
ATOM 795 O O . ALA A 1 107 ? 12.555 7.782 -42.635 1.00 34.19 107 ALA A O 1
ATOM 796 N N . VAL A 1 108 ? 12.874 7.132 -40.519 1.00 32.56 108 VAL A N 1
ATOM 797 C CA . VAL A 1 108 ? 14.286 7.532 -40.491 1.00 32.56 108 VAL A CA 1
ATOM 798 C C . VAL A 1 108 ? 15.116 6.275 -40.731 1.00 32.56 108 VAL A C 1
ATOM 800 O O . VAL A 1 108 ? 15.147 5.389 -39.879 1.00 32.56 108 VAL A O 1
ATOM 803 N N . ASP A 1 109 ? 15.773 6.188 -41.889 1.00 35.16 109 ASP A N 1
ATOM 804 C CA . ASP A 1 109 ? 16.838 5.211 -42.132 1.00 35.16 109 ASP A CA 1
ATOM 805 C C . ASP A 1 109 ? 17.949 5.444 -41.095 1.00 35.16 109 ASP A C 1
ATOM 807 O O . ASP A 1 109 ? 18.615 6.481 -41.097 1.00 35.16 109 ASP A O 1
ATOM 811 N N . VAL A 1 110 ? 18.111 4.505 -40.161 1.00 42.44 110 VAL A N 1
ATOM 812 C CA . VAL A 1 110 ? 19.062 4.631 -39.050 1.00 42.44 110 VAL A CA 1
ATOM 813 C C . VAL A 1 110 ? 20.426 4.085 -39.488 1.00 42.44 110 VAL A C 1
ATOM 815 O O . VAL A 1 110 ? 20.516 2.909 -39.854 1.00 42.44 110 VAL A O 1
ATOM 818 N N . PRO A 1 111 ? 21.511 4.878 -39.434 1.00 31.78 111 PRO A N 1
ATOM 819 C CA . PRO A 1 111 ? 22.856 4.362 -39.655 1.00 31.78 111 PRO A CA 1
ATOM 820 C C . PRO A 1 111 ? 23.200 3.302 -38.602 1.00 31.78 111 PRO A C 1
ATOM 822 O O . PRO A 1 111 ? 23.062 3.537 -37.400 1.00 31.78 111 PRO A O 1
ATOM 825 N N . ALA A 1 112 ? 23.676 2.136 -39.041 1.00 31.02 112 ALA A N 1
ATOM 826 C CA . ALA A 1 112 ? 24.132 1.079 -38.145 1.00 31.02 112 ALA A CA 1
ATOM 827 C C . ALA A 1 112 ? 25.266 1.588 -37.227 1.00 31.02 112 ALA A C 1
ATOM 829 O O . ALA A 1 112 ? 26.279 2.086 -37.718 1.00 31.02 112 ALA A O 1
ATOM 830 N N . GLY A 1 113 ? 25.110 1.440 -35.904 1.00 39.47 113 GLY A N 1
ATOM 831 C CA . GLY A 1 113 ? 26.192 1.645 -34.926 1.00 39.47 113 GLY A CA 1
ATOM 832 C C . GLY A 1 113 ? 26.071 2.832 -33.959 1.00 39.47 113 GLY A C 1
ATOM 833 O O . GLY A 1 113 ? 26.998 3.043 -33.180 1.00 39.47 113 GLY A O 1
ATOM 834 N N . MET A 1 114 ? 24.969 3.593 -33.950 1.00 40.47 114 MET A N 1
ATOM 835 C CA . MET A 1 114 ? 24.774 4.690 -32.986 1.00 40.47 114 MET A CA 1
ATOM 836 C C . MET A 1 114 ? 23.836 4.274 -31.840 1.00 40.47 114 MET A C 1
ATOM 838 O O . MET A 1 114 ? 22.640 4.090 -32.049 1.00 40.47 114 MET A O 1
ATOM 842 N N . ILE A 1 115 ? 24.382 4.121 -30.627 1.00 48.41 115 ILE A N 1
ATOM 843 C CA . ILE A 1 115 ? 23.619 3.782 -29.413 1.00 48.41 115 ILE A CA 1
ATOM 844 C C . ILE A 1 115 ? 22.825 5.020 -28.972 1.00 48.41 115 ILE A C 1
ATOM 846 O O . ILE A 1 115 ? 23.407 5.975 -28.458 1.00 48.41 115 ILE A O 1
ATOM 850 N N . TRP A 1 116 ? 21.506 5.004 -29.157 1.00 48.28 116 TRP A N 1
ATOM 851 C CA . TRP A 1 116 ? 20.590 5.970 -28.544 1.00 48.28 116 TRP A CA 1
ATOM 852 C C . TRP A 1 116 ? 19.957 5.377 -27.279 1.00 48.28 116 TRP A C 1
ATOM 854 O O . TRP A 1 116 ? 19.566 4.214 -27.275 1.00 48.28 116 TRP A O 1
ATOM 864 N N . GLY A 1 117 ? 19.852 6.179 -26.213 1.00 55.12 117 GLY A N 1
ATOM 865 C CA . GLY A 1 117 ? 19.143 5.833 -24.973 1.00 55.12 117 GLY A CA 1
ATOM 866 C C . GLY A 1 117 ? 19.949 6.089 -23.695 1.00 55.12 117 GLY A C 1
ATOM 867 O O . GLY A 1 117 ? 21.075 6.584 -23.724 1.00 55.12 117 GLY A O 1
ATOM 868 N N . THR A 1 118 ? 19.362 5.752 -22.545 1.00 69.12 118 THR A N 1
ATOM 869 C CA . THR A 1 118 ? 20.044 5.752 -21.240 1.00 69.12 118 THR A CA 1
ATOM 870 C C . THR A 1 118 ? 20.351 4.305 -20.839 1.00 69.12 118 THR A C 1
ATOM 872 O O . THR A 1 118 ? 19.468 3.631 -20.306 1.00 69.12 118 THR A O 1
ATOM 875 N N . PRO A 1 119 ? 21.590 3.812 -21.067 1.00 84.19 119 PRO A N 1
ATOM 876 C CA . PRO A 1 119 ? 21.942 2.396 -20.914 1.00 84.19 119 PRO A CA 1
ATOM 877 C C . PRO A 1 119 ? 21.537 1.736 -19.589 1.00 84.19 119 PRO A C 1
ATOM 879 O O . PRO A 1 119 ? 21.164 0.568 -19.630 1.00 84.19 119 PRO A O 1
ATOM 882 N N . PRO A 1 120 ? 21.535 2.440 -18.433 1.00 94.06 120 PRO A N 1
ATOM 883 C CA . PRO A 1 120 ? 21.082 1.862 -17.172 1.00 94.06 120 PRO A CA 1
ATOM 884 C C . PRO A 1 120 ? 19.684 1.232 -17.173 1.00 94.06 120 PRO A C 1
ATOM 886 O O . PRO A 1 120 ? 19.449 0.394 -16.315 1.00 94.06 120 PRO A O 1
ATOM 889 N N . TYR A 1 121 ? 18.784 1.615 -18.090 1.00 96.06 121 TYR A N 1
ATOM 890 C CA . TYR A 1 121 ? 17.389 1.139 -18.167 1.00 96.06 121 TYR A CA 1
ATOM 891 C C . TYR A 1 121 ? 17.063 0.389 -19.465 1.00 96.06 121 TYR A C 1
ATOM 893 O O . TYR A 1 121 ? 15.929 -0.032 -19.672 1.00 96.06 121 TYR A O 1
ATOM 901 N N . MET A 1 122 ? 18.042 0.254 -20.358 1.00 93.56 122 MET A N 1
ATOM 902 C CA . MET A 1 122 ? 17.833 -0.279 -21.700 1.00 93.56 122 MET A CA 1
ATOM 903 C C . MET A 1 122 ? 17.574 -1.785 -21.654 1.00 93.56 122 MET A C 1
ATOM 905 O O . MET A 1 122 ? 18.315 -2.516 -20.997 1.00 93.56 122 MET A O 1
ATOM 909 N N . SER A 1 123 ? 16.559 -2.261 -22.378 1.00 95.81 123 SER A N 1
ATOM 910 C CA . SER A 1 123 ? 16.329 -3.703 -22.506 1.00 95.81 123 SER A CA 1
ATOM 911 C C . SER A 1 123 ? 17.480 -4.396 -23.259 1.00 95.81 123 SER A C 1
ATOM 913 O O . SER A 1 123 ? 18.144 -3.766 -24.093 1.00 95.81 123 SER A O 1
ATOM 915 N N . PRO A 1 124 ? 17.739 -5.694 -23.016 1.00 95.75 124 PRO A N 1
ATOM 916 C CA . PRO A 1 124 ? 18.824 -6.409 -23.686 1.00 95.75 124 PRO A CA 1
ATOM 917 C C . PRO A 1 124 ? 18.708 -6.423 -25.213 1.00 95.75 124 PRO A C 1
ATOM 919 O O . PRO A 1 124 ? 19.716 -6.337 -25.912 1.00 95.75 124 PRO A O 1
ATOM 922 N N . GLU A 1 125 ? 17.494 -6.522 -25.751 1.00 93.00 125 GLU A N 1
ATOM 923 C CA . GLU A 1 125 ? 17.237 -6.453 -27.187 1.00 93.00 125 GLU A CA 1
ATOM 924 C C . GLU A 1 125 ? 17.562 -5.072 -27.773 1.00 93.00 125 GLU A C 1
ATOM 926 O O . GLU A 1 125 ? 18.231 -5.004 -28.804 1.00 93.00 125 GLU A O 1
ATOM 931 N N . GLN A 1 126 ? 17.218 -3.979 -27.082 1.00 90.44 126 GLN A N 1
ATOM 932 C CA . GLN A 1 126 ? 17.595 -2.627 -27.503 1.00 90.44 126 GLN A CA 1
ATOM 933 C C . GLN A 1 126 ? 19.115 -2.434 -27.466 1.00 90.44 126 GLN A C 1
ATOM 935 O O . GLN A 1 126 ? 19.693 -1.912 -28.418 1.00 90.44 126 GLN A O 1
ATOM 940 N N . ALA A 1 127 ? 19.782 -2.919 -26.415 1.00 89.75 127 ALA A N 1
ATOM 941 C CA . ALA A 1 127 ? 21.234 -2.809 -26.267 1.00 89.75 127 ALA A CA 1
ATOM 942 C C . ALA A 1 127 ? 22.016 -3.600 -27.332 1.00 89.75 127 ALA A C 1
ATOM 944 O O . ALA A 1 127 ? 23.145 -3.241 -27.664 1.00 89.75 127 ALA A O 1
ATOM 945 N N . ARG A 1 128 ? 21.416 -4.657 -27.895 1.00 88.38 128 ARG A N 1
ATOM 946 C CA . ARG A 1 128 ? 21.968 -5.431 -29.022 1.00 88.38 128 ARG A CA 1
ATOM 947 C C . ARG A 1 128 ? 21.574 -4.877 -30.396 1.00 88.38 128 ARG A C 1
ATOM 949 O O . ARG A 1 128 ? 22.084 -5.363 -31.401 1.00 88.38 128 ARG A O 1
ATOM 956 N N . GLY A 1 129 ? 20.670 -3.897 -30.457 1.00 82.62 129 GLY A N 1
ATOM 957 C CA . GLY A 1 129 ? 20.097 -3.405 -31.712 1.00 82.62 129 GLY A CA 1
ATOM 958 C C . GLY A 1 129 ? 19.161 -4.410 -32.393 1.00 82.62 129 GLY A C 1
ATOM 959 O O . GLY A 1 129 ? 19.024 -4.395 -33.614 1.00 82.62 129 GLY A O 1
ATOM 960 N N . HIS A 1 130 ? 18.555 -5.316 -31.623 1.00 85.25 130 HIS A N 1
ATOM 961 C CA . HIS A 1 130 ? 17.531 -6.238 -32.109 1.00 85.25 130 HIS A CA 1
ATOM 962 C C . HIS A 1 130 ? 16.158 -5.550 -32.185 1.00 85.25 130 HIS A C 1
ATOM 964 O O . HIS A 1 130 ? 15.968 -4.440 -31.688 1.00 85.25 130 HIS A O 1
ATOM 970 N N . CYS A 1 131 ? 15.191 -6.231 -32.803 1.00 82.25 131 CYS A N 1
ATOM 971 C CA . CYS A 1 131 ? 13.797 -5.798 -32.822 1.00 82.25 131 CYS A CA 1
ATOM 972 C C . CYS A 1 131 ? 13.266 -5.637 -31.389 1.00 82.25 131 CYS A C 1
ATOM 974 O O . CYS A 1 131 ? 13.337 -6.574 -30.594 1.00 82.25 131 CYS A O 1
ATOM 976 N N . ALA A 1 132 ? 12.747 -4.449 -31.089 1.00 87.62 132 ALA A N 1
ATOM 977 C CA . ALA A 1 132 ? 12.080 -4.123 -29.836 1.00 87.62 132 ALA A CA 1
ATOM 978 C C . ALA A 1 132 ? 10.562 -4.180 -30.034 1.00 87.62 132 ALA A C 1
ATOM 980 O O . ALA A 1 132 ? 10.072 -3.926 -31.132 1.00 87.62 132 ALA A O 1
ATOM 981 N N . ASP A 1 133 ? 9.817 -4.486 -28.980 1.00 90.25 133 ASP A N 1
ATOM 982 C CA . ASP A 1 133 ? 8.354 -4.446 -28.974 1.00 90.25 133 ASP A CA 1
ATOM 983 C C . ASP A 1 133 ? 7.845 -3.822 -27.661 1.00 90.25 133 ASP A C 1
ATOM 985 O O . ASP A 1 133 ? 8.602 -3.192 -26.916 1.00 90.25 133 ASP A O 1
ATOM 989 N N . VAL A 1 134 ? 6.549 -3.963 -27.364 1.00 95.75 134 VAL A N 1
ATOM 990 C CA . VAL A 1 134 ? 5.936 -3.371 -26.163 1.00 95.75 134 VAL A CA 1
ATOM 991 C C . VAL A 1 134 ? 6.566 -3.898 -24.870 1.00 95.75 134 VAL A C 1
ATOM 993 O O . VAL A 1 134 ? 6.527 -3.226 -23.840 1.00 95.75 134 VAL A O 1
ATOM 996 N N . ARG A 1 135 ? 7.212 -5.068 -24.904 1.00 97.25 135 ARG A N 1
ATOM 997 C CA . ARG A 1 135 ? 7.885 -5.672 -23.751 1.00 97.25 135 ARG A CA 1
ATOM 998 C C . ARG A 1 135 ? 9.251 -5.046 -23.486 1.00 97.25 135 ARG A C 1
ATOM 1000 O O . ARG A 1 135 ? 9.773 -5.201 -22.379 1.00 97.25 135 ARG A O 1
ATOM 1007 N N . SER A 1 136 ? 9.825 -4.311 -24.438 1.00 96.12 136 SER A N 1
ATOM 1008 C CA . SER A 1 136 ? 10.998 -3.467 -24.182 1.00 96.12 136 SER A CA 1
ATOM 1009 C C . SER A 1 136 ? 10.636 -2.299 -23.256 1.00 96.12 136 SER A C 1
ATOM 1011 O O . SER A 1 136 ? 11.386 -1.992 -22.331 1.00 96.12 136 SER A O 1
ATOM 1013 N N . ASP A 1 137 ? 9.437 -1.725 -23.405 1.00 97.50 137 ASP A N 1
ATOM 1014 C CA . ASP A 1 137 ? 8.915 -0.741 -22.449 1.00 97.50 137 ASP A CA 1
ATOM 1015 C C . ASP A 1 137 ? 8.633 -1.372 -21.077 1.00 97.50 137 ASP A C 1
ATOM 1017 O O . ASP A 1 137 ? 8.935 -0.771 -20.045 1.00 97.50 137 ASP A O 1
ATOM 1021 N N . VAL A 1 138 ? 8.108 -2.605 -21.048 1.00 98.56 138 VAL A N 1
ATOM 1022 C CA . VAL A 1 138 ? 7.896 -3.368 -19.801 1.00 98.56 138 VAL A CA 1
ATOM 1023 C C . VAL A 1 138 ? 9.212 -3.599 -19.053 1.00 98.56 138 VAL A C 1
ATOM 1025 O O . VAL A 1 138 ? 9.245 -3.492 -17.827 1.00 98.56 138 VAL A O 1
ATOM 1028 N N . PHE A 1 139 ? 10.315 -3.840 -19.763 1.00 98.56 139 PHE A N 1
ATOM 1029 C CA . PHE A 1 139 ? 11.637 -3.908 -19.140 1.00 98.56 139 PHE A CA 1
ATOM 1030 C C . PHE A 1 139 ? 12.018 -2.580 -18.474 1.00 98.56 139 PHE A C 1
ATOM 1032 O O . PHE A 1 139 ? 12.444 -2.567 -17.318 1.00 98.56 139 PHE A O 1
ATOM 1039 N N . GLY A 1 140 ? 11.799 -1.454 -19.160 1.00 98.06 140 GLY A N 1
ATOM 1040 C CA . GLY A 1 140 ? 12.018 -0.121 -18.594 1.00 98.06 140 GLY A CA 1
ATOM 1041 C C . GLY A 1 140 ? 11.150 0.154 -17.357 1.00 98.06 140 GLY A C 1
ATOM 1042 O O . GLY A 1 140 ? 11.648 0.695 -16.368 1.00 98.06 140 GLY A O 1
ATOM 1043 N N . LEU A 1 141 ? 9.887 -0.300 -17.346 1.00 98.69 141 LEU A N 1
ATOM 1044 C CA . LEU A 1 141 ? 9.035 -0.279 -16.146 1.00 98.69 141 LEU A CA 1
ATOM 1045 C C . LEU A 1 141 ? 9.651 -1.097 -15.004 1.00 98.69 141 LEU A C 1
ATOM 1047 O O . LEU A 1 141 ? 9.704 -0.624 -13.869 1.00 98.69 141 LEU A O 1
ATOM 1051 N N . GLY A 1 142 ? 10.168 -2.292 -15.300 1.00 98.69 142 GLY A N 1
ATOM 1052 C CA . GLY A 1 142 ? 10.921 -3.105 -14.343 1.00 98.69 142 GLY A CA 1
ATOM 1053 C C . GLY A 1 142 ? 12.140 -2.376 -13.780 1.00 98.69 142 GLY A C 1
ATOM 1054 O O . GLY A 1 142 ? 12.409 -2.460 -12.583 1.00 98.69 142 GLY A O 1
ATOM 1055 N N . GLY A 1 143 ? 12.836 -1.600 -14.612 1.00 98.38 143 GLY A N 1
ATOM 1056 C CA . GLY A 1 143 ? 13.957 -0.762 -14.196 1.00 98.38 143 GLY A CA 1
ATOM 1057 C C . GLY A 1 143 ? 13.555 0.381 -13.263 1.00 98.38 143 GLY A C 1
ATOM 1058 O O . GLY A 1 143 ? 14.222 0.596 -12.252 1.00 98.38 143 GLY A O 1
ATOM 1059 N N . ILE A 1 144 ? 12.446 1.070 -13.550 1.00 98.56 144 ILE A N 1
ATOM 1060 C CA . ILE A 1 144 ? 11.890 2.096 -12.652 1.00 98.56 144 ILE A CA 1
ATOM 1061 C C . ILE A 1 144 ? 11.485 1.468 -11.315 1.00 98.56 144 ILE A C 1
ATOM 1063 O O . ILE A 1 144 ? 11.863 1.981 -10.262 1.00 98.56 144 ILE A O 1
ATOM 1067 N N . LEU A 1 145 ? 10.753 0.348 -11.335 1.00 98.75 145 LEU A N 1
ATOM 1068 C CA . LEU A 1 145 ? 10.345 -0.339 -10.108 1.00 98.75 145 LEU A CA 1
ATOM 1069 C C . LEU A 1 145 ? 11.565 -0.817 -9.311 1.00 98.75 145 LEU A C 1
ATOM 1071 O O . LEU A 1 145 ? 11.613 -0.635 -8.099 1.00 98.75 145 LEU A O 1
ATOM 1075 N N . CYS A 1 146 ? 12.586 -1.352 -9.980 1.00 98.38 146 CYS A N 1
ATOM 1076 C CA . CYS A 1 146 ? 13.846 -1.723 -9.347 1.00 98.38 146 CYS A CA 1
ATOM 1077 C C . CYS A 1 146 ? 14.494 -0.548 -8.613 1.00 98.38 146 CYS A C 1
ATOM 1079 O O . CYS A 1 146 ? 14.879 -0.691 -7.451 1.00 98.38 146 CYS A O 1
ATOM 1081 N N . GLU A 1 147 ? 14.585 0.623 -9.242 1.00 98.12 147 GLU A N 1
ATOM 1082 C CA . GLU A 1 147 ? 15.163 1.797 -8.591 1.00 98.12 147 GLU A CA 1
ATOM 1083 C C . GLU A 1 147 ? 14.285 2.316 -7.445 1.00 98.12 147 GLU A C 1
ATOM 1085 O O . GLU A 1 147 ? 14.811 2.710 -6.406 1.00 98.12 147 GLU A O 1
ATOM 1090 N N . ILE A 1 148 ? 12.955 2.245 -7.565 1.00 98.44 148 ILE A N 1
ATOM 1091 C CA . ILE A 1 148 ? 12.044 2.567 -6.456 1.00 98.44 148 ILE A CA 1
ATOM 1092 C C . ILE A 1 148 ? 12.336 1.678 -5.238 1.00 98.44 148 ILE A C 1
ATOM 1094 O O . ILE A 1 148 ? 12.420 2.195 -4.121 1.00 98.44 148 ILE A O 1
ATOM 1098 N N . LEU A 1 149 ? 12.515 0.370 -5.443 1.00 98.19 149 LEU A N 1
ATOM 1099 C CA . LEU A 1 149 ? 12.690 -0.603 -4.359 1.00 98.19 149 LEU A CA 1
ATOM 1100 C C . LEU A 1 149 ? 14.113 -0.634 -3.788 1.00 98.19 149 LEU A C 1
ATOM 1102 O O . LEU A 1 149 ? 14.290 -0.914 -2.608 1.00 98.19 149 LEU A O 1
ATOM 1106 N N . THR A 1 150 ? 15.130 -0.359 -4.605 1.00 96.88 150 THR A N 1
ATOM 1107 C CA . THR A 1 150 ? 16.544 -0.564 -4.228 1.00 96.88 150 THR A CA 1
ATOM 1108 C C . THR A 1 150 ? 17.366 0.723 -4.181 1.00 96.88 150 THR A C 1
ATOM 1110 O O . THR A 1 150 ? 18.508 0.715 -3.721 1.00 96.88 150 THR A O 1
ATOM 1113 N N . GLY A 1 151 ? 16.833 1.830 -4.702 1.00 95.81 151 GLY A N 1
ATOM 1114 C CA . GLY A 1 151 ? 17.581 3.065 -4.949 1.00 95.81 151 GLY A CA 1
ATOM 1115 C C . GLY A 1 151 ? 18.597 2.960 -6.093 1.00 95.81 151 GLY A C 1
ATOM 1116 O O . GLY A 1 151 ? 19.442 3.840 -6.239 1.00 95.81 151 GLY A O 1
ATOM 1117 N N . CYS A 1 152 ? 18.576 1.872 -6.871 1.00 94.62 152 CYS A N 1
ATOM 1118 C CA . CYS A 1 152 ? 19.554 1.597 -7.918 1.00 94.62 152 CYS A CA 1
ATOM 1119 C C . CYS A 1 152 ? 18.889 1.248 -9.257 1.00 94.62 152 CYS A C 1
ATOM 1121 O O . CYS A 1 152 ? 18.011 0.389 -9.318 1.00 94.62 152 CYS A O 1
ATOM 1123 N N . ALA A 1 153 ? 19.391 1.844 -10.341 1.00 96.38 153 ALA A N 1
ATOM 1124 C CA . ALA A 1 153 ? 19.098 1.406 -11.706 1.00 96.38 153 ALA A CA 1
ATOM 1125 C C . ALA A 1 153 ? 19.512 -0.066 -11.935 1.00 96.38 153 ALA A C 1
ATOM 1127 O O . ALA A 1 153 ? 20.477 -0.520 -11.301 1.00 96.38 153 ALA A O 1
ATOM 1128 N N . PRO A 1 154 ? 18.856 -0.797 -12.861 1.00 96.75 154 PRO A N 1
ATOM 1129 C CA . PRO A 1 154 ? 19.098 -2.226 -13.049 1.00 96.75 154 PRO A CA 1
ATOM 1130 C C . PRO A 1 154 ? 20.458 -2.541 -13.679 1.00 96.75 154 PRO A C 1
ATOM 1132 O O . PRO A 1 154 ? 20.997 -3.611 -13.415 1.00 96.75 154 PRO A O 1
ATOM 1135 N N . PHE A 1 155 ? 21.054 -1.631 -14.455 1.00 96.56 155 PHE A N 1
ATOM 1136 C CA . PHE A 1 155 ? 22.438 -1.777 -14.908 1.00 96.56 155 PHE A CA 1
ATOM 1137 C C . PHE A 1 155 ? 23.322 -0.661 -14.362 1.00 96.56 155 PHE A C 1
ATOM 1139 O O . PHE A 1 155 ? 23.049 0.531 -14.519 1.00 96.56 155 PHE A O 1
ATOM 1146 N N . ARG A 1 156 ? 24.430 -1.059 -13.731 1.00 92.69 156 ARG A N 1
ATOM 1147 C CA . ARG A 1 156 ? 25.430 -0.156 -13.153 1.00 92.69 156 ARG A CA 1
ATOM 1148 C C . ARG A 1 156 ? 26.829 -0.596 -13.553 1.00 92.69 156 ARG A C 1
ATOM 1150 O O . ARG A 1 156 ? 27.136 -1.787 -13.591 1.00 92.69 156 ARG A O 1
ATOM 1157 N N . GLY A 1 157 ? 27.691 0.375 -13.806 1.00 87.19 157 GLY A N 1
ATOM 1158 C CA . GLY A 1 157 ? 29.037 0.138 -14.304 1.00 87.19 157 GLY A CA 1
ATOM 1159 C C . GLY A 1 157 ? 29.951 1.319 -14.027 1.00 87.19 157 GLY A C 1
ATOM 1160 O O . GLY A 1 157 ? 29.514 2.377 -13.576 1.00 87.19 157 GLY A O 1
ATOM 1161 N N . THR A 1 158 ? 31.234 1.111 -14.284 1.00 85.75 158 THR A N 1
ATOM 1162 C CA . THR A 1 158 ? 32.291 2.109 -14.068 1.00 85.75 158 THR A CA 1
ATOM 1163 C C . THR A 1 158 ? 32.298 3.200 -15.136 1.00 85.75 158 THR A C 1
ATOM 1165 O O . THR A 1 158 ? 32.753 4.313 -14.886 1.00 85.75 158 THR A O 1
ATOM 1168 N N . ASN A 1 159 ? 31.799 2.889 -16.332 1.00 85.50 159 ASN A N 1
ATOM 1169 C CA . ASN A 1 159 ? 31.721 3.803 -17.463 1.00 85.50 159 ASN A CA 1
ATOM 1170 C C . ASN A 1 159 ? 30.555 3.424 -18.392 1.00 85.50 159 ASN A C 1
ATOM 1172 O O . ASN A 1 159 ? 29.929 2.377 -18.238 1.00 85.50 159 ASN A O 1
ATOM 1176 N N . PHE A 1 160 ? 30.272 4.283 -19.371 1.00 82.38 160 PHE A N 1
ATOM 1177 C CA . PHE A 1 160 ? 29.159 4.108 -20.307 1.00 82.38 160 PHE A CA 1
ATOM 1178 C C . PHE A 1 160 ? 29.206 2.777 -21.076 1.00 82.38 160 PHE A C 1
ATOM 1180 O O . PHE A 1 160 ? 28.182 2.104 -21.194 1.00 82.38 160 PHE A O 1
ATOM 1187 N N . LEU A 1 161 ? 30.385 2.380 -21.570 1.00 85.31 161 LEU A N 1
ATOM 1188 C CA . LEU A 1 161 ? 30.551 1.148 -22.350 1.00 85.31 161 LEU A CA 1
ATOM 1189 C C . LEU A 1 161 ? 30.324 -0.099 -21.491 1.00 85.31 161 LEU A C 1
ATOM 1191 O O . LEU A 1 161 ? 29.679 -1.035 -21.950 1.00 85.31 161 LEU A O 1
ATOM 1195 N N . ASP A 1 162 ? 30.794 -0.086 -20.243 1.00 90.00 162 ASP A N 1
ATOM 1196 C CA . ASP A 1 162 ? 30.559 -1.152 -19.262 1.00 90.00 162 ASP A CA 1
ATOM 1197 C C . ASP A 1 162 ? 29.053 -1.347 -19.004 1.00 90.00 162 ASP A C 1
ATOM 1199 O O . ASP A 1 162 ? 28.542 -2.462 -19.078 1.00 90.00 162 ASP A O 1
ATOM 1203 N N . VAL A 1 163 ? 28.300 -0.256 -18.815 1.00 90.75 163 VAL A N 1
ATOM 1204 C CA . VAL A 1 163 ? 26.838 -0.338 -18.635 1.00 90.75 163 VAL A CA 1
ATOM 1205 C C . VAL A 1 163 ? 26.141 -0.875 -19.889 1.00 90.75 163 VAL A C 1
ATOM 1207 O O . VAL A 1 163 ? 25.277 -1.740 -19.771 1.00 90.75 163 VAL A O 1
ATOM 1210 N N . CYS A 1 164 ? 26.528 -0.414 -21.084 1.00 87.62 164 CYS A N 1
ATOM 1211 C CA . CYS A 1 164 ? 25.973 -0.932 -22.341 1.00 87.62 164 CYS A CA 1
ATOM 1212 C C . CYS A 1 164 ? 26.254 -2.428 -22.510 1.00 87.62 164 CYS A C 1
ATOM 1214 O O . CYS A 1 164 ? 25.371 -3.180 -22.914 1.00 87.62 164 CYS A O 1
ATOM 1216 N N . PHE A 1 165 ? 27.471 -2.866 -22.178 1.00 90.75 165 PHE A N 1
ATOM 1217 C CA . PHE A 1 165 ? 27.857 -4.270 -22.252 1.00 90.75 165 PHE A CA 1
ATOM 1218 C C . PHE A 1 165 ? 27.021 -5.127 -21.297 1.00 90.75 165 PHE A C 1
ATOM 1220 O O . PHE A 1 165 ? 26.494 -6.156 -21.711 1.00 90.75 165 PHE A O 1
ATOM 1227 N N . LYS A 1 166 ? 26.821 -4.678 -20.052 1.00 94.31 166 LYS A N 1
ATOM 1228 C CA . LYS A 1 166 ? 25.952 -5.367 -19.086 1.00 94.31 166 LYS A CA 1
ATOM 1229 C C . LYS A 1 166 ? 24.502 -5.442 -19.548 1.00 94.31 166 LYS A C 1
ATOM 1231 O O . LYS A 1 166 ? 23.913 -6.517 -19.471 1.00 94.31 166 LYS A O 1
ATOM 1236 N N . ALA A 1 167 ? 23.960 -4.349 -20.089 1.00 94.00 167 ALA A N 1
ATOM 1237 C CA . ALA A 1 167 ? 22.615 -4.334 -20.660 1.00 94.00 167 ALA A CA 1
ATOM 1238 C C . ALA A 1 167 ? 22.492 -5.340 -21.817 1.00 94.00 167 ALA A C 1
ATOM 1240 O O . ALA A 1 167 ? 21.611 -6.198 -21.810 1.00 94.00 167 ALA A O 1
ATOM 1241 N N . ALA A 1 168 ? 23.443 -5.326 -22.756 1.00 92.62 168 ALA A N 1
AT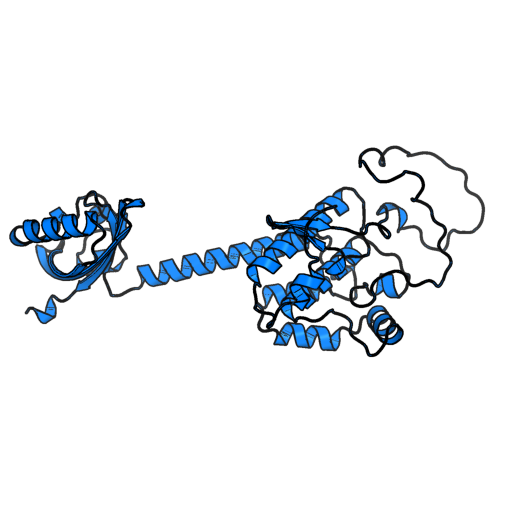OM 1242 C CA . ALA A 1 168 ? 23.484 -6.258 -23.881 1.00 92.62 168 ALA A CA 1
ATOM 1243 C C . ALA A 1 168 ? 23.706 -7.720 -23.457 1.00 92.62 168 ALA A C 1
ATOM 1245 O O . ALA A 1 168 ? 23.289 -8.628 -24.170 1.00 92.62 168 ALA A O 1
ATOM 1246 N N . GLN A 1 169 ? 24.334 -7.992 -22.314 1.00 95.88 169 GLN A N 1
ATOM 1247 C CA . GLN A 1 169 ? 24.466 -9.350 -21.768 1.00 95.88 169 GLN A CA 1
ATOM 1248 C C . GLN A 1 169 ? 23.317 -9.742 -20.833 1.00 95.88 169 GLN A C 1
ATOM 1250 O O . GLN A 1 169 ? 23.240 -10.898 -20.427 1.00 95.88 169 GLN A O 1
ATOM 1255 N N . ALA A 1 170 ? 22.405 -8.814 -20.527 1.00 95.31 170 ALA A N 1
ATOM 1256 C CA . ALA A 1 170 ? 21.394 -8.972 -19.486 1.00 95.31 170 ALA A CA 1
ATOM 1257 C C . ALA A 1 170 ? 21.998 -9.386 -18.126 1.00 95.31 170 ALA A C 1
ATOM 1259 O O . ALA A 1 170 ? 21.442 -10.222 -17.412 1.00 95.31 170 ALA A O 1
ATOM 1260 N N . ASP A 1 171 ? 23.148 -8.806 -17.772 1.00 96.75 171 ASP A N 1
ATOM 1261 C CA . ASP A 1 171 ? 23.828 -9.064 -16.500 1.00 96.75 171 ASP A CA 1
ATOM 1262 C C . ASP A 1 171 ? 23.078 -8.392 -15.337 1.00 96.75 171 ASP A C 1
ATOM 1264 O O . ASP A 1 171 ? 23.335 -7.243 -14.974 1.00 96.75 171 ASP A O 1
ATOM 1268 N N . LEU A 1 172 ? 22.095 -9.116 -14.794 1.00 96.69 172 LEU A N 1
ATOM 1269 C CA . LEU A 1 172 ? 21.177 -8.670 -13.738 1.00 96.69 172 LEU A CA 1
ATOM 1270 C C . LEU A 1 172 ? 21.446 -9.335 -12.379 1.00 96.69 172 LEU A C 1
ATOM 1272 O O . LEU A 1 172 ? 20.647 -9.183 -11.458 1.00 96.69 172 LEU A O 1
ATOM 1276 N N . GLY A 1 173 ? 22.552 -10.073 -12.226 1.00 95.94 173 GLY A N 1
ATOM 1277 C CA . GLY A 1 173 ? 22.827 -10.851 -11.011 1.00 95.94 173 GLY A CA 1
ATOM 1278 C C . GLY A 1 173 ? 22.857 -9.996 -9.737 1.00 95.94 173 GLY A C 1
ATOM 1279 O O . GLY A 1 173 ? 22.140 -10.284 -8.780 1.00 95.94 173 GLY A O 1
ATOM 1280 N N . ASP A 1 174 ? 23.630 -8.905 -9.748 1.00 96.06 174 ASP A N 1
ATOM 1281 C CA . ASP A 1 174 ? 23.694 -7.932 -8.640 1.00 96.06 174 ASP A CA 1
ATOM 1282 C C . ASP A 1 174 ? 22.333 -7.264 -8.380 1.00 96.06 174 ASP A C 1
ATOM 1284 O O . ASP A 1 174 ? 21.928 -7.060 -7.236 1.00 96.06 174 ASP A O 1
ATOM 1288 N N . THR A 1 175 ? 21.592 -6.974 -9.446 1.00 97.44 175 THR A N 1
ATOM 1289 C CA . THR A 1 175 ? 20.270 -6.342 -9.384 1.00 97.44 175 THR A CA 1
ATOM 1290 C C . THR A 1 175 ? 19.245 -7.244 -8.708 1.00 97.44 175 THR A C 1
ATOM 1292 O O . THR A 1 175 ? 18.505 -6.789 -7.837 1.00 97.44 175 THR A O 1
ATOM 1295 N N . TYR A 1 176 ? 19.227 -8.534 -9.042 1.00 98.19 176 TYR A N 1
ATOM 1296 C CA . TYR A 1 176 ? 18.344 -9.505 -8.399 1.00 98.19 176 TYR A CA 1
ATOM 1297 C C . TYR A 1 176 ? 18.681 -9.710 -6.925 1.00 98.19 176 TYR A C 1
ATOM 1299 O O . TYR A 1 176 ? 17.765 -9.758 -6.107 1.00 98.19 176 TYR A O 1
ATOM 1307 N N . LEU A 1 177 ? 19.967 -9.754 -6.564 1.00 97.50 177 LEU A N 1
ATOM 1308 C CA . LEU A 1 177 ? 20.379 -9.812 -5.159 1.00 97.50 177 LEU A CA 1
ATOM 1309 C C . LEU A 1 177 ? 19.885 -8.585 -4.384 1.00 97.50 177 LEU A C 1
ATOM 1311 O O . LEU A 1 177 ? 19.250 -8.730 -3.345 1.00 97.50 177 LEU A O 1
ATOM 1315 N N . LYS A 1 178 ? 20.068 -7.378 -4.930 1.00 96.75 178 LYS A N 1
ATOM 1316 C CA . LYS A 1 178 ? 19.577 -6.138 -4.304 1.00 96.75 178 LYS A CA 1
ATOM 1317 C C . LYS A 1 178 ? 18.062 -6.080 -4.177 1.00 96.75 178 LYS A C 1
ATOM 1319 O O . LYS A 1 178 ? 17.561 -5.559 -3.187 1.00 96.75 178 LYS A O 1
ATOM 1324 N N . LEU A 1 179 ? 17.332 -6.585 -5.168 1.00 97.94 179 LEU A N 1
ATOM 1325 C CA . LEU A 1 179 ? 15.876 -6.677 -5.104 1.00 97.94 179 LEU A CA 1
ATOM 1326 C C . LEU A 1 179 ? 15.434 -7.597 -3.961 1.00 97.94 179 LEU A C 1
ATOM 1328 O O . LEU A 1 179 ? 14.562 -7.212 -3.184 1.00 97.94 179 LEU A O 1
ATOM 1332 N N . ILE A 1 180 ? 16.066 -8.763 -3.818 1.00 97.31 180 ILE A N 1
ATOM 1333 C CA . ILE A 1 180 ? 15.796 -9.715 -2.731 1.00 97.31 180 ILE A CA 1
ATOM 1334 C C . ILE A 1 180 ? 16.134 -9.101 -1.361 1.00 97.31 180 ILE A C 1
ATOM 1336 O O . ILE A 1 180 ? 15.336 -9.214 -0.432 1.00 97.31 180 ILE A O 1
ATOM 1340 N N . ASP A 1 181 ? 17.256 -8.387 -1.256 1.00 96.31 181 ASP A N 1
ATOM 1341 C CA . ASP A 1 181 ? 17.745 -7.793 -0.003 1.00 96.31 181 ASP A CA 1
ATOM 1342 C C . ASP A 1 181 ? 17.136 -6.411 0.316 1.00 96.31 181 ASP A C 1
ATOM 1344 O O . ASP A 1 181 ? 17.449 -5.809 1.343 1.00 96.31 181 ASP A O 1
ATOM 1348 N N . SER A 1 182 ? 16.243 -5.892 -0.534 1.00 94.62 182 SER A N 1
ATOM 1349 C CA . SER A 1 182 ? 15.653 -4.549 -0.389 1.00 94.62 182 SER A CA 1
ATOM 1350 C C . SER A 1 182 ? 14.746 -4.383 0.838 1.00 94.62 182 SER A C 1
ATOM 1352 O O . SER A 1 182 ? 14.451 -3.259 1.248 1.00 94.62 182 SER A O 1
ATOM 1354 N N . GLY A 1 183 ? 14.258 -5.492 1.404 1.00 93.25 183 GLY A N 1
ATOM 1355 C CA . GLY A 1 183 ? 13.226 -5.492 2.444 1.00 93.25 183 GLY A CA 1
ATOM 1356 C C . GLY A 1 183 ? 11.825 -5.124 1.938 1.00 93.25 183 GLY A C 1
ATOM 1357 O O . GLY A 1 183 ? 10.918 -4.944 2.750 1.00 93.25 183 GLY A O 1
ATOM 1358 N N . ALA A 1 184 ? 11.633 -5.003 0.619 1.00 94.62 184 ALA A N 1
ATOM 1359 C CA . ALA A 1 184 ? 10.322 -4.810 0.011 1.00 94.62 184 ALA A CA 1
ATOM 1360 C C . ALA A 1 184 ? 9.464 -6.089 0.074 1.00 94.62 184 ALA A C 1
ATOM 1362 O O . ALA A 1 184 ? 9.977 -7.200 0.220 1.00 94.62 184 ALA A O 1
ATOM 1363 N N . ASP A 1 185 ? 8.143 -5.943 -0.078 1.00 95.38 185 ASP A N 1
ATOM 1364 C CA . ASP A 1 185 ? 7.237 -7.094 -0.166 1.00 95.38 185 ASP A CA 1
ATOM 1365 C C . ASP A 1 185 ? 7.621 -7.984 -1.362 1.00 95.38 185 ASP A C 1
ATOM 1367 O O . ASP A 1 185 ? 7.857 -7.509 -2.479 1.00 95.38 185 ASP A O 1
ATOM 1371 N N . GLY A 1 186 ? 7.653 -9.300 -1.135 1.00 96.50 186 GLY A N 1
ATOM 1372 C CA . GLY A 1 186 ? 8.035 -10.280 -2.146 1.00 96.50 186 GLY A CA 1
ATOM 1373 C C . GLY A 1 186 ? 7.173 -10.245 -3.413 1.00 96.50 186 GLY A C 1
ATOM 1374 O O . GLY A 1 186 ? 7.636 -10.688 -4.461 1.00 96.50 186 GLY A O 1
ATOM 1375 N N . VAL A 1 187 ? 5.939 -9.731 -3.355 1.00 96.88 187 VAL A N 1
ATOM 1376 C CA . VAL A 1 187 ? 5.102 -9.495 -4.544 1.00 96.88 187 VAL A CA 1
ATOM 1377 C C . VAL A 1 187 ? 5.743 -8.450 -5.461 1.00 96.88 187 VAL A C 1
ATOM 1379 O O . VAL A 1 187 ? 5.914 -8.719 -6.648 1.00 96.88 187 VAL A O 1
ATOM 1382 N N . LEU A 1 188 ? 6.173 -7.308 -4.916 1.00 98.00 188 LEU A N 1
ATOM 1383 C CA . LEU A 1 188 ? 6.821 -6.239 -5.685 1.00 98.00 188 LEU A CA 1
ATOM 1384 C C . LEU A 1 188 ? 8.181 -6.678 -6.234 1.00 98.00 188 LEU A C 1
ATOM 1386 O O . LEU A 1 188 ? 8.504 -6.388 -7.385 1.00 98.00 188 LEU A O 1
ATOM 1390 N N . VAL A 1 189 ? 8.951 -7.423 -5.434 1.00 98.38 189 VAL A N 1
ATOM 1391 C CA . VAL A 1 189 ? 10.237 -8.002 -5.854 1.00 98.38 189 VAL A CA 1
ATOM 1392 C C . VAL A 1 189 ? 10.044 -8.929 -7.054 1.00 98.38 189 VAL A C 1
ATOM 1394 O O . VAL A 1 189 ? 10.728 -8.780 -8.066 1.00 98.38 189 VAL A O 1
ATOM 1397 N N . ARG A 1 190 ? 9.075 -9.852 -6.984 1.00 98.50 190 ARG A N 1
ATOM 1398 C CA . ARG A 1 190 ? 8.772 -10.761 -8.099 1.00 98.50 190 ARG A CA 1
ATOM 1399 C C . ARG A 1 190 ? 8.293 -10.014 -9.338 1.00 98.50 190 ARG A C 1
ATOM 1401 O O . ARG A 1 190 ? 8.736 -10.361 -10.428 1.00 98.50 190 ARG A O 1
ATOM 1408 N N . LEU A 1 191 ? 7.444 -8.997 -9.182 1.00 98.62 191 LEU A N 1
ATOM 1409 C CA . LEU A 1 191 ? 6.983 -8.173 -10.299 1.00 98.62 191 LEU A CA 1
ATOM 1410 C C . LEU A 1 191 ? 8.161 -7.467 -10.990 1.00 98.62 191 LEU A C 1
ATOM 1412 O O . LEU A 1 191 ? 8.303 -7.571 -12.206 1.00 98.62 191 LEU A O 1
ATOM 1416 N N . ALA A 1 192 ? 9.056 -6.833 -10.223 1.00 98.69 192 ALA A N 1
ATOM 1417 C CA . ALA A 1 192 ? 10.253 -6.184 -10.760 1.00 98.69 192 ALA A CA 1
ATOM 1418 C C . ALA A 1 192 ? 11.153 -7.172 -11.519 1.00 98.69 192 ALA A C 1
ATOM 1420 O O . ALA A 1 192 ? 11.542 -6.908 -12.656 1.00 98.69 192 ALA A O 1
ATOM 1421 N N . MET A 1 193 ? 11.436 -8.337 -10.925 1.00 98.69 193 MET A N 1
ATOM 1422 C CA . MET A 1 193 ? 12.247 -9.383 -11.560 1.00 98.69 193 MET A CA 1
ATOM 1423 C C . MET A 1 193 ? 11.596 -9.932 -12.836 1.00 98.69 193 MET A C 1
ATOM 1425 O O . MET A 1 193 ? 12.289 -10.164 -13.822 1.00 98.69 193 MET A O 1
ATOM 1429 N N . LYS A 1 194 ? 10.270 -10.112 -12.842 1.00 98.62 194 LYS A N 1
ATOM 1430 C CA . LYS A 1 194 ? 9.519 -10.589 -14.010 1.00 98.62 194 LYS A CA 1
ATOM 1431 C C . LYS A 1 194 ? 9.562 -9.574 -15.154 1.00 98.62 194 LYS A C 1
ATOM 1433 O O . LYS A 1 194 ? 9.776 -9.962 -16.296 1.00 98.62 194 LYS A O 1
ATOM 1438 N N . CYS A 1 195 ? 9.419 -8.280 -14.862 1.00 98.81 195 CYS A N 1
ATOM 1439 C CA . CYS A 1 195 ? 9.584 -7.219 -15.860 1.00 98.81 195 CYS A CA 1
ATOM 1440 C C . CYS A 1 195 ? 11.015 -7.159 -16.420 1.00 98.81 195 CYS A C 1
ATOM 1442 O O . CYS A 1 195 ? 11.196 -6.922 -17.609 1.00 98.81 195 CYS A O 1
ATOM 1444 N N . LEU A 1 196 ? 12.025 -7.412 -15.582 1.00 98.69 196 LEU A N 1
ATOM 1445 C CA . LEU A 1 196 ? 13.443 -7.412 -15.959 1.00 98.69 196 LEU A CA 1
ATOM 1446 C C . LEU A 1 196 ? 13.923 -8.723 -16.610 1.00 98.69 196 LEU A C 1
ATOM 1448 O O . LEU A 1 196 ? 15.119 -8.874 -16.853 1.00 98.69 196 LEU A O 1
ATOM 1452 N N . ALA A 1 197 ? 13.038 -9.681 -16.906 1.00 98.50 197 ALA A N 1
ATOM 1453 C CA . ALA A 1 197 ? 13.454 -10.953 -17.488 1.00 98.50 197 ALA A CA 1
ATOM 1454 C C . ALA A 1 197 ? 14.229 -10.740 -18.813 1.00 98.50 197 ALA A C 1
ATOM 1456 O O . ALA A 1 197 ? 13.773 -9.976 -19.669 1.00 98.50 197 ALA A O 1
ATOM 1457 N N . PRO A 1 198 ? 15.388 -11.399 -19.027 1.00 97.31 198 PRO A N 1
ATOM 1458 C CA . PRO A 1 198 ? 16.166 -11.224 -20.256 1.00 97.31 198 PRO A CA 1
ATOM 1459 C C . PRO A 1 198 ? 15.386 -11.585 -21.520 1.00 97.31 198 PRO A C 1
ATOM 1461 O O . PRO A 1 198 ? 15.493 -10.886 -22.525 1.00 97.31 198 PRO A O 1
ATOM 1464 N N . ASP A 1 199 ? 14.598 -12.655 -21.441 1.00 96.69 199 ASP A N 1
ATOM 1465 C CA . ASP A 1 199 ? 13.684 -13.101 -22.486 1.00 96.69 199 ASP A CA 1
ATOM 1466 C C . ASP A 1 199 ? 12.399 -12.248 -22.470 1.00 96.69 199 ASP A C 1
ATOM 1468 O O . ASP A 1 199 ? 11.696 -12.256 -21.452 1.00 96.69 199 ASP A O 1
ATOM 1472 N N . PRO A 1 200 ? 12.070 -11.518 -23.556 1.00 96.50 200 PRO A N 1
ATOM 1473 C CA . PRO A 1 200 ? 10.827 -10.759 -23.657 1.00 96.50 200 PRO A CA 1
ATOM 1474 C C . PRO A 1 200 ? 9.566 -11.599 -23.420 1.00 96.50 200 PRO A C 1
ATOM 1476 O O . PRO A 1 200 ? 8.617 -11.091 -22.827 1.00 96.50 200 PRO A O 1
ATOM 1479 N N . ASP A 1 201 ? 9.548 -12.878 -23.813 1.00 96.25 201 ASP A N 1
ATOM 1480 C CA . ASP A 1 201 ? 8.380 -13.753 -23.626 1.00 96.25 201 ASP A CA 1
ATOM 1481 C C . ASP A 1 201 ? 8.136 -14.134 -22.157 1.00 96.25 201 ASP A C 1
ATOM 1483 O O . ASP A 1 201 ? 7.022 -14.505 -21.785 1.00 96.25 201 ASP A O 1
ATOM 1487 N N . ALA A 1 202 ? 9.150 -14.001 -21.298 1.00 97.81 202 ALA A N 1
ATOM 1488 C CA . ALA A 1 202 ? 9.025 -14.222 -19.859 1.00 97.81 202 ALA A CA 1
ATOM 1489 C C . ALA A 1 202 ? 8.497 -12.989 -19.096 1.00 97.81 202 ALA A C 1
ATOM 1491 O O . ALA A 1 202 ? 8.165 -13.091 -17.908 1.00 97.81 202 ALA A O 1
ATOM 1492 N N . ARG A 1 203 ? 8.413 -11.826 -19.757 1.00 98.50 203 ARG A N 1
ATOM 1493 C CA . ARG A 1 203 ? 7.911 -10.575 -19.172 1.00 98.50 203 ARG A CA 1
ATOM 1494 C C . ARG A 1 203 ? 6.378 -10.534 -19.203 1.00 98.50 203 ARG A C 1
ATOM 1496 O O . ARG A 1 203 ? 5.745 -11.274 -19.959 1.00 98.50 203 ARG A O 1
ATOM 1503 N N . PRO A 1 204 ? 5.732 -9.663 -18.403 1.00 98.38 204 PRO A N 1
ATOM 1504 C CA . PRO A 1 204 ? 4.341 -9.298 -18.648 1.00 98.38 204 PRO A CA 1
ATOM 1505 C C . PRO A 1 204 ? 4.144 -8.864 -20.108 1.00 98.38 204 PRO A C 1
ATOM 1507 O O . PRO A 1 204 ? 5.016 -8.214 -20.681 1.00 98.38 204 PRO A O 1
ATOM 1510 N N . THR A 1 205 ? 3.017 -9.241 -20.713 1.00 96.56 205 THR A N 1
ATOM 1511 C CA . THR A 1 205 ? 2.762 -9.043 -22.151 1.00 96.56 205 THR A CA 1
ATOM 1512 C C . THR A 1 205 ? 2.789 -7.579 -22.562 1.00 96.56 205 THR A C 1
ATOM 1514 O O . THR A 1 205 ? 3.183 -7.276 -23.681 1.00 96.56 205 THR A O 1
ATOM 1517 N N . ASP A 1 206 ? 2.386 -6.693 -21.656 1.00 96.56 206 ASP A N 1
ATOM 1518 C CA . ASP A 1 206 ? 2.258 -5.257 -21.858 1.00 96.56 206 ASP A CA 1
ATOM 1519 C C . ASP A 1 206 ? 2.252 -4.529 -20.501 1.00 96.56 206 ASP A C 1
ATOM 1521 O O . ASP A 1 206 ? 2.230 -5.144 -19.426 1.00 96.56 206 ASP A O 1
ATOM 1525 N N . ALA A 1 207 ? 2.257 -3.196 -20.546 1.00 97.75 207 ALA A N 1
ATOM 1526 C CA . ALA A 1 207 ? 2.214 -2.356 -19.352 1.00 97.75 207 ALA A CA 1
ATOM 1527 C C . ALA A 1 207 ? 0.890 -2.460 -18.562 1.00 97.75 207 ALA A C 1
ATOM 1529 O O . ALA A 1 207 ? 0.871 -2.188 -17.360 1.00 97.75 207 ALA A O 1
ATOM 1530 N N . GLY A 1 208 ? -0.207 -2.879 -19.200 1.00 97.62 208 GLY A N 1
ATOM 1531 C CA . GLY A 1 208 ? -1.513 -3.056 -18.561 1.00 97.62 208 GLY A CA 1
ATOM 1532 C C . GLY A 1 208 ? -1.535 -4.239 -17.596 1.00 97.62 208 GLY A C 1
ATOM 1533 O O . GLY A 1 208 ? -2.117 -4.143 -16.512 1.00 97.62 208 GLY A O 1
ATOM 1534 N N . MET A 1 209 ? -0.829 -5.324 -17.926 1.00 98.00 209 MET A N 1
ATOM 1535 C CA . MET A 1 209 ? -0.611 -6.431 -16.989 1.00 98.00 209 MET A CA 1
ATOM 1536 C C . MET A 1 209 ? 0.188 -5.996 -15.754 1.00 98.00 209 MET A C 1
ATOM 1538 O O . MET A 1 209 ? -0.169 -6.376 -14.640 1.00 98.00 209 MET A O 1
ATOM 1542 N N . VAL A 1 210 ? 1.228 -5.169 -15.931 1.00 98.56 210 VAL A N 1
ATOM 1543 C CA . VAL A 1 210 ? 2.016 -4.618 -14.810 1.00 98.56 210 VAL A CA 1
ATOM 1544 C C . VAL A 1 210 ? 1.141 -3.738 -13.916 1.00 98.56 210 VAL A C 1
ATOM 1546 O O . VAL A 1 210 ? 1.158 -3.903 -12.697 1.00 98.56 210 VAL A O 1
ATOM 1549 N N . ALA A 1 211 ? 0.344 -2.845 -14.518 1.00 97.94 211 ALA A N 1
ATOM 1550 C CA . ALA A 1 211 ? -0.602 -2.001 -13.791 1.00 97.94 211 ALA A CA 1
ATOM 1551 C C . ALA A 1 211 ? -1.591 -2.850 -12.980 1.00 97.94 211 ALA A C 1
ATOM 1553 O O . ALA A 1 211 ? -1.733 -2.641 -11.783 1.00 97.94 211 ALA A O 1
ATOM 1554 N N . SER A 1 212 ? -2.202 -3.859 -13.606 1.00 97.50 212 SER A N 1
ATOM 1555 C CA . SER A 1 212 ? -3.190 -4.731 -12.959 1.00 97.50 212 SER A CA 1
ATOM 1556 C C . SER A 1 212 ? -2.604 -5.502 -11.771 1.00 97.50 212 SER A C 1
ATOM 1558 O O . SER A 1 212 ? -3.230 -5.585 -10.715 1.00 97.50 212 SER A O 1
ATOM 1560 N N . GLU A 1 213 ? -1.395 -6.055 -11.917 1.00 97.69 213 GLU A N 1
ATOM 1561 C CA . GLU A 1 213 ? -0.715 -6.777 -10.834 1.00 97.69 213 GLU A CA 1
ATOM 1562 C C . GLU A 1 213 ? -0.383 -5.842 -9.658 1.00 97.69 213 GLU A C 1
ATOM 1564 O O . GLU A 1 213 ? -0.575 -6.208 -8.495 1.00 97.69 213 GLU A O 1
ATOM 1569 N N . LEU A 1 214 ? 0.034 -4.606 -9.950 1.00 97.44 214 LEU A N 1
ATOM 1570 C CA . LEU A 1 214 ? 0.291 -3.588 -8.935 1.00 97.44 214 LEU A CA 1
ATOM 1571 C C . LEU A 1 214 ? -0.990 -3.110 -8.236 1.00 97.44 214 LEU A C 1
ATOM 1573 O O . LEU A 1 214 ? -0.996 -3.010 -7.009 1.00 97.44 214 LEU A O 1
ATOM 1577 N N . THR A 1 215 ? -2.079 -2.871 -8.972 1.00 96.00 215 THR A N 1
ATOM 1578 C CA . THR A 1 215 ? -3.382 -2.504 -8.396 1.00 96.00 215 THR A CA 1
ATOM 1579 C C . THR A 1 215 ? -3.859 -3.587 -7.425 1.00 96.00 215 THR A C 1
ATOM 1581 O O . THR A 1 215 ? -4.195 -3.291 -6.277 1.00 96.00 215 THR A O 1
ATOM 1584 N N . LEU A 1 216 ? -3.802 -4.863 -7.829 1.00 95.44 216 LEU A N 1
ATOM 1585 C CA . LEU A 1 216 ? -4.170 -5.991 -6.964 1.00 95.44 216 LEU A CA 1
ATOM 1586 C C . LEU A 1 216 ? -3.320 -6.049 -5.690 1.00 95.44 216 LEU A C 1
ATOM 1588 O O . LEU A 1 216 ? -3.839 -6.344 -4.607 1.00 95.44 216 LEU A O 1
ATOM 1592 N N . TYR A 1 217 ? -2.024 -5.756 -5.805 1.00 95.56 217 TYR A N 1
ATOM 1593 C CA . TYR A 1 217 ? -1.131 -5.660 -4.659 1.00 95.56 217 TYR A CA 1
ATOM 1594 C C . TYR A 1 217 ? -1.539 -4.522 -3.710 1.00 95.56 217 TYR A C 1
ATOM 1596 O O . TYR A 1 217 ? -1.717 -4.776 -2.516 1.00 95.56 217 TYR A O 1
ATOM 1604 N N . LEU A 1 218 ? -1.744 -3.303 -4.217 1.00 93.56 218 LEU A N 1
ATOM 1605 C CA . LEU A 1 218 ? -2.119 -2.139 -3.405 1.00 93.56 218 LEU A CA 1
ATOM 1606 C C . LEU A 1 218 ? -3.456 -2.353 -2.684 1.00 93.56 218 LEU A C 1
ATOM 1608 O O . LEU A 1 218 ? -3.556 -2.118 -1.479 1.00 93.56 218 LEU A O 1
ATOM 1612 N N . GLU A 1 219 ? -4.458 -2.899 -3.372 1.00 92.69 219 GLU A N 1
ATOM 1613 C CA . GLU A 1 219 ? -5.724 -3.271 -2.739 1.00 92.69 219 GLU A CA 1
ATOM 1614 C C . GLU A 1 219 ? -5.549 -4.348 -1.659 1.00 92.69 219 GLU A C 1
ATOM 1616 O O . GLU A 1 219 ? -6.245 -4.344 -0.643 1.00 92.69 219 GLU A O 1
ATOM 1621 N N . SER A 1 220 ? -4.628 -5.297 -1.861 1.00 92.88 220 SER A N 1
ATOM 1622 C CA . SER A 1 220 ? -4.357 -6.335 -0.863 1.00 92.88 220 SER A CA 1
ATOM 1623 C C . SER A 1 220 ? -3.761 -5.764 0.424 1.00 92.88 220 SER A C 1
ATOM 1625 O O . SER A 1 220 ? -4.081 -6.266 1.501 1.00 92.88 220 SER A O 1
ATOM 1627 N N . LEU A 1 221 ? -2.953 -4.701 0.336 1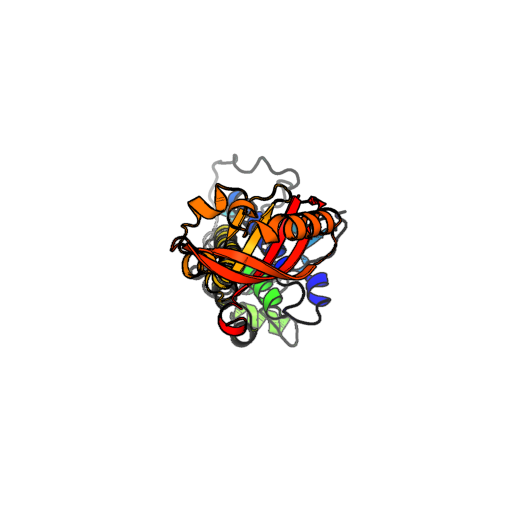.00 90.81 221 LEU A N 1
ATOM 1628 C CA . LEU A 1 221 ? -2.418 -4.009 1.509 1.00 90.81 221 LEU A CA 1
ATOM 1629 C C . LEU A 1 221 ? -3.531 -3.336 2.311 1.00 90.81 221 LEU A C 1
ATOM 1631 O O . LEU A 1 221 ? -3.578 -3.495 3.530 1.00 90.81 221 LEU A O 1
ATOM 1635 N N . LEU A 1 222 ? -4.448 -2.644 1.628 1.00 88.56 222 LEU A N 1
ATOM 1636 C CA . LEU A 1 222 ? -5.600 -2.007 2.271 1.00 88.56 222 LEU A CA 1
ATOM 1637 C C . LEU A 1 222 ? -6.482 -3.044 2.970 1.00 88.56 222 LEU A C 1
ATOM 1639 O O . LEU A 1 222 ? -6.749 -2.916 4.163 1.00 88.56 222 LEU A O 1
ATOM 1643 N N . ARG A 1 223 ? -6.832 -4.133 2.272 1.00 90.50 223 ARG A N 1
ATOM 1644 C CA . ARG A 1 223 ? -7.633 -5.227 2.845 1.00 90.50 223 ARG A CA 1
ATOM 1645 C C . ARG A 1 223 ? -6.969 -5.874 4.063 1.00 90.50 223 ARG A C 1
ATOM 1647 O O . ARG A 1 223 ? -7.660 -6.218 5.018 1.00 90.50 223 ARG A O 1
ATOM 1654 N N . ARG A 1 224 ? -5.641 -6.054 4.050 1.00 89.62 224 ARG A N 1
ATOM 1655 C CA . ARG A 1 224 ? -4.897 -6.587 5.208 1.00 89.62 224 ARG A CA 1
ATOM 1656 C C . ARG A 1 224 ? -4.957 -5.628 6.393 1.00 89.62 224 ARG A C 1
ATOM 1658 O O . ARG A 1 224 ? -5.290 -6.068 7.484 1.00 89.62 224 ARG A O 1
ATOM 1665 N N . ALA A 1 225 ? -4.707 -4.338 6.171 1.00 87.94 225 ALA A N 1
ATOM 1666 C CA . ALA A 1 225 ? -4.767 -3.335 7.231 1.00 87.94 225 ALA A CA 1
ATOM 1667 C C . ALA A 1 225 ? -6.169 -3.243 7.860 1.00 87.94 225 ALA A C 1
ATOM 1669 O O . ALA A 1 225 ? -6.296 -3.226 9.084 1.00 87.94 225 ALA A O 1
ATOM 1670 N N . GLU A 1 226 ? -7.222 -3.248 7.037 1.00 88.88 226 GLU A N 1
ATOM 1671 C CA . GLU A 1 226 ? -8.611 -3.294 7.508 1.00 88.88 226 GLU A CA 1
ATOM 1672 C C . GLU A 1 226 ? -8.893 -4.570 8.307 1.00 88.88 226 GLU A C 1
ATOM 1674 O O . GLU A 1 226 ? -9.420 -4.500 9.415 1.00 88.88 226 GLU A O 1
ATOM 1679 N N . SER A 1 227 ? -8.488 -5.733 7.788 1.00 92.50 227 SER A N 1
ATOM 1680 C CA . SER A 1 227 ? -8.675 -7.015 8.472 1.00 92.50 227 SER A CA 1
ATOM 1681 C C . SER A 1 227 ? -7.912 -7.101 9.795 1.00 92.50 227 SER A C 1
ATOM 1683 O O . SER A 1 227 ? -8.404 -7.735 10.729 1.00 92.50 227 SER A O 1
ATOM 1685 N N . ASP A 1 228 ? -6.721 -6.513 9.891 1.00 91.44 228 ASP A N 1
ATOM 1686 C CA . ASP A 1 228 ? -5.920 -6.515 11.115 1.00 91.44 228 ASP A CA 1
ATOM 1687 C C . ASP A 1 228 ? -6.558 -5.628 12.192 1.00 91.44 228 ASP A C 1
ATOM 1689 O O . ASP A 1 228 ? -6.637 -6.034 13.355 1.00 91.44 228 ASP A O 1
ATOM 1693 N N . LEU A 1 229 ? -7.084 -4.457 11.810 1.00 90.56 229 LEU A N 1
ATOM 1694 C CA . LEU A 1 229 ? -7.851 -3.586 12.707 1.00 90.56 229 LEU A CA 1
ATOM 1695 C C . LEU A 1 229 ? -9.143 -4.257 13.178 1.00 90.56 229 LEU A C 1
ATOM 1697 O O . LEU A 1 229 ? -9.448 -4.240 14.371 1.00 90.56 229 LEU A O 1
ATOM 1701 N N . GLU A 1 230 ? -9.870 -4.884 12.255 1.00 91.12 230 GLU A N 1
ATOM 1702 C CA . GLU A 1 230 ? -11.088 -5.636 12.550 1.00 91.12 230 GLU A CA 1
ATOM 1703 C C . GLU A 1 230 ? -10.802 -6.754 13.555 1.00 91.12 230 GLU A C 1
ATOM 1705 O O . GLU A 1 230 ? -11.469 -6.884 14.579 1.00 91.12 230 GLU A O 1
ATOM 1710 N N . ARG A 1 231 ? -9.734 -7.519 13.316 1.00 91.12 231 ARG A N 1
ATOM 1711 C CA . ARG A 1 231 ? -9.311 -8.605 14.195 1.00 91.12 231 ARG A CA 1
ATOM 1712 C C . ARG A 1 231 ? -8.873 -8.104 15.569 1.00 91.12 231 ARG A C 1
ATOM 1714 O O . ARG A 1 231 ? -9.189 -8.751 16.566 1.00 91.12 231 ARG A O 1
ATOM 1721 N N . PHE A 1 232 ? -8.158 -6.982 15.639 1.00 90.88 232 PHE A N 1
ATOM 1722 C CA . PHE A 1 232 ? -7.773 -6.360 16.907 1.00 90.88 232 PHE A CA 1
ATOM 1723 C C . PHE A 1 232 ? -9.001 -5.936 17.723 1.00 90.88 232 PHE A C 1
ATOM 1725 O O . PHE A 1 232 ? -9.059 -6.195 18.926 1.00 90.88 232 PHE A O 1
ATOM 1732 N N . PHE A 1 233 ? -9.992 -5.324 17.071 1.00 93.94 233 PHE A N 1
ATOM 1733 C CA . PHE A 1 233 ? -11.239 -4.913 17.709 1.00 93.94 233 PHE A CA 1
ATOM 1734 C C . PHE A 1 233 ? -12.041 -6.128 18.204 1.00 93.94 233 PHE A C 1
ATOM 1736 O O . PHE A 1 233 ? -12.409 -6.185 19.381 1.00 93.94 233 PHE A O 1
ATOM 1743 N N . GLU A 1 234 ? -12.250 -7.128 17.341 1.00 92.94 234 GLU A N 1
ATOM 1744 C CA . GLU A 1 234 ? -13.107 -8.283 17.630 1.00 92.94 234 GLU A CA 1
ATOM 1745 C C . GLU A 1 234 ? -12.522 -9.276 18.638 1.00 92.94 234 GLU A C 1
ATOM 1747 O O . GLU A 1 234 ? -13.274 -9.848 19.427 1.00 92.94 234 GLU A O 1
ATOM 1752 N N . LEU A 1 235 ? -11.201 -9.491 18.637 1.00 91.69 235 LEU A N 1
ATOM 1753 C CA . LEU A 1 235 ? -10.544 -10.465 19.521 1.00 91.69 235 LEU A CA 1
ATOM 1754 C C . LEU A 1 235 ? -10.122 -9.890 20.881 1.00 91.69 235 LEU A C 1
ATOM 1756 O O . LEU A 1 235 ? -9.563 -10.620 21.703 1.00 91.69 235 LEU A O 1
ATOM 1760 N N . SER A 1 236 ? -10.354 -8.599 21.125 1.00 93.38 236 SER A N 1
ATOM 1761 C CA . SER A 1 236 ? -10.020 -7.976 22.404 1.00 93.38 236 SER A CA 1
ATOM 1762 C C . SER A 1 236 ? -10.851 -8.540 23.557 1.00 93.38 236 SER A C 1
ATOM 1764 O O . SER A 1 236 ? -12.046 -8.795 23.424 1.00 93.38 236 SER A O 1
ATOM 1766 N N . LEU A 1 237 ? -10.206 -8.693 24.715 1.00 91.94 237 LEU A N 1
ATOM 1767 C CA . LEU A 1 237 ? -10.861 -9.053 25.977 1.00 91.94 237 LEU A CA 1
ATOM 1768 C C . LEU A 1 237 ? -11.440 -7.840 26.714 1.00 91.94 237 LEU A C 1
ATOM 1770 O O . LEU A 1 237 ? -12.218 -8.019 27.649 1.00 91.94 237 LEU A O 1
ATOM 1774 N N . ASP A 1 238 ? -11.072 -6.627 26.303 1.00 95.50 238 ASP A N 1
ATOM 1775 C CA . ASP A 1 238 ? -11.747 -5.411 26.744 1.00 95.50 238 ASP A CA 1
ATOM 1776 C C . ASP A 1 238 ? -12.999 -5.200 25.870 1.00 95.50 238 ASP A C 1
ATOM 1778 O O . ASP A 1 238 ? -13.065 -5.615 24.709 1.00 95.50 238 ASP A O 1
ATOM 1782 N N . LEU A 1 239 ? -14.028 -4.581 26.440 1.00 97.19 239 LEU A N 1
ATOM 1783 C CA . LEU A 1 239 ? -15.277 -4.264 25.758 1.00 97.19 239 LEU A CA 1
ATOM 1784 C C . LEU A 1 239 ? -15.079 -3.008 24.903 1.00 97.19 239 LEU A C 1
ATOM 1786 O O . LEU A 1 239 ? -15.147 -1.890 25.413 1.00 97.19 239 LEU A O 1
ATOM 1790 N N . PHE A 1 240 ? -14.829 -3.177 23.606 1.00 97.69 240 PHE A N 1
ATOM 1791 C CA . PHE A 1 240 ? -14.707 -2.055 22.676 1.00 97.69 240 PHE A CA 1
ATOM 1792 C C . PHE A 1 240 ? -16.043 -1.715 22.029 1.00 97.69 240 PHE A C 1
ATOM 1794 O O . PHE A 1 240 ? -16.748 -2.594 21.531 1.00 97.69 240 PHE A O 1
ATOM 1801 N N . CYS A 1 241 ? -16.373 -0.426 21.984 1.00 97.44 241 CYS A N 1
ATOM 1802 C CA . CYS A 1 241 ? -17.529 0.042 21.241 1.00 97.44 241 CYS A CA 1
ATOM 1803 C C . CYS A 1 241 ? -17.303 1.399 20.572 1.00 97.44 241 CYS A C 1
ATOM 1805 O O . CYS A 1 241 ? -16.492 2.230 20.992 1.00 97.44 241 CYS A O 1
ATOM 1807 N N . ILE A 1 242 ? -18.074 1.604 19.510 1.00 97.62 242 ILE A N 1
ATOM 1808 C CA . ILE A 1 242 ? -18.334 2.907 18.916 1.00 97.62 242 ILE A CA 1
ATOM 1809 C C . ILE A 1 242 ? -19.795 3.215 19.213 1.00 97.62 242 ILE A C 1
ATOM 1811 O O . ILE A 1 242 ? -20.671 2.408 18.896 1.00 97.62 242 ILE A O 1
ATOM 1815 N N . ALA A 1 243 ? -20.071 4.365 19.812 1.00 97.69 243 ALA A N 1
ATOM 1816 C CA . ALA A 1 243 ? -21.423 4.822 20.115 1.00 97.69 243 ALA A CA 1
ATOM 1817 C C . ALA A 1 243 ? -21.697 6.176 19.458 1.00 97.69 243 ALA A C 1
ATOM 1819 O O . ALA A 1 243 ? -20.773 6.927 19.155 1.00 97.69 243 ALA A O 1
ATOM 1820 N N . GLY A 1 244 ? -22.964 6.488 19.214 1.00 97.25 244 GLY A N 1
ATOM 1821 C CA . GLY A 1 244 ? -23.378 7.823 18.807 1.00 97.25 244 GLY A CA 1
ATOM 1822 C C . GLY A 1 244 ? -23.633 8.723 20.016 1.00 97.25 244 GLY A C 1
ATOM 1823 O O . GLY A 1 244 ? -23.971 8.255 21.106 1.00 97.25 244 GLY A O 1
ATOM 1824 N N . LEU A 1 245 ? -23.536 10.040 19.809 1.00 94.50 245 LEU A N 1
ATOM 1825 C CA . LEU A 1 245 ? -23.981 11.032 20.804 1.00 94.50 245 LEU A CA 1
ATOM 1826 C C . LEU A 1 245 ? -25.503 10.985 21.067 1.00 94.50 245 LEU A C 1
ATOM 1828 O O . LEU A 1 245 ? -25.979 11.622 22.003 1.00 94.50 245 LEU A O 1
ATOM 1832 N N . ASP A 1 246 ? -26.249 10.224 20.261 1.00 94.81 246 ASP A N 1
ATOM 1833 C CA . ASP A 1 246 ? -27.677 9.923 20.407 1.00 94.81 246 ASP A CA 1
ATOM 1834 C C . ASP A 1 246 ? -27.973 8.795 21.410 1.00 94.81 246 ASP A C 1
ATOM 1836 O O . ASP A 1 246 ? -29.136 8.475 21.648 1.00 94.81 246 ASP A O 1
ATOM 1840 N N . GLY A 1 247 ? -26.942 8.192 22.007 1.00 95.56 247 GLY A N 1
ATOM 1841 C CA . GLY A 1 247 ? -27.109 7.182 23.048 1.00 95.56 247 GLY A CA 1
ATOM 1842 C C . GLY A 1 247 ? -27.201 5.743 22.537 1.00 95.56 247 GLY A C 1
ATOM 1843 O O . GLY A 1 247 ? -27.519 4.851 23.321 1.00 95.56 247 GLY A O 1
ATOM 1844 N N . PHE A 1 248 ? -26.930 5.490 21.254 1.00 97.94 248 PHE A N 1
ATOM 1845 C CA . PHE A 1 248 ? -26.965 4.146 20.669 1.00 97.94 248 PHE A CA 1
ATOM 1846 C C . PHE A 1 248 ? -25.563 3.621 20.389 1.00 97.94 248 PHE A C 1
ATOM 1848 O O . PHE A 1 248 ? -24.694 4.350 19.902 1.00 97.94 248 PHE A O 1
ATOM 1855 N N . PHE A 1 249 ? -25.349 2.325 20.614 1.00 98.12 249 PHE A N 1
ATOM 1856 C CA . PHE A 1 249 ? -24.173 1.666 20.064 1.00 98.12 249 PHE A CA 1
ATOM 1857 C C . PHE A 1 249 ? -24.274 1.642 18.531 1.00 98.12 249 PHE A C 1
ATOM 1859 O O . PHE A 1 249 ? -25.315 1.332 17.957 1.00 98.12 249 PHE A O 1
ATOM 1866 N N . ARG A 1 250 ? -23.180 1.996 17.858 1.00 97.19 250 ARG A N 1
ATOM 1867 C CA . ARG A 1 250 ? -22.995 1.847 16.405 1.00 97.19 250 ARG A CA 1
ATOM 1868 C C . ARG A 1 250 ? -22.255 0.568 16.076 1.00 97.19 250 ARG A C 1
ATOM 1870 O O . ARG A 1 250 ? -22.507 -0.044 15.044 1.00 97.19 250 ARG A O 1
ATOM 1877 N N . ARG A 1 251 ? -21.344 0.182 16.964 1.00 97.06 251 ARG A N 1
ATOM 1878 C CA . ARG A 1 251 ? -20.563 -1.035 16.858 1.00 97.06 251 ARG A CA 1
ATOM 1879 C C . ARG A 1 251 ? -20.112 -1.477 18.244 1.00 97.06 251 ARG A C 1
ATOM 1881 O O . ARG A 1 251 ? -19.754 -0.637 19.065 1.00 97.06 251 ARG A O 1
ATOM 1888 N N . VAL A 1 252 ? -20.103 -2.778 18.480 1.00 97.44 252 VAL A N 1
ATOM 1889 C CA . VAL A 1 252 ? -19.558 -3.429 19.677 1.00 97.44 252 VAL A CA 1
ATOM 1890 C C . VAL A 1 252 ? -18.699 -4.598 19.217 1.00 97.44 252 VAL A C 1
ATOM 1892 O O . VAL A 1 252 ? -18.964 -5.136 18.145 1.00 97.44 252 VAL A O 1
ATOM 1895 N N . ASN A 1 253 ? -17.667 -4.959 19.975 1.00 97.06 253 ASN A N 1
ATOM 1896 C CA . ASN A 1 253 ? -16.919 -6.182 19.699 1.00 97.06 253 ASN A CA 1
ATOM 1897 C C . ASN A 1 253 ? -17.613 -7.414 20.290 1.00 97.06 253 ASN A C 1
ATOM 1899 O O . ASN A 1 253 ? -18.450 -7.308 21.191 1.00 97.06 253 ASN A O 1
ATOM 1903 N N . SER A 1 254 ? -17.193 -8.597 19.837 1.00 95.56 254 SER A N 1
ATOM 1904 C CA . SER A 1 254 ? -17.725 -9.889 20.292 1.00 95.56 254 SER A CA 1
ATOM 1905 C C . SER A 1 254 ? -17.717 -10.095 21.818 1.00 95.56 254 SER A C 1
ATOM 1907 O O . SER A 1 254 ? -18.516 -10.866 22.363 1.00 95.56 254 SER A O 1
ATOM 1909 N N . ASN A 1 255 ? -16.846 -9.383 22.540 1.00 96.75 255 ASN A N 1
ATOM 1910 C CA . ASN A 1 255 ? -16.736 -9.495 23.987 1.00 96.75 255 ASN A CA 1
ATOM 1911 C C . ASN A 1 255 ? -17.952 -8.921 24.737 1.00 96.75 255 ASN A C 1
ATOM 1913 O O . ASN A 1 255 ? -18.296 -9.441 25.796 1.00 96.75 255 ASN A O 1
ATOM 1917 N N . PHE A 1 256 ? -18.668 -7.932 24.184 1.00 96.88 256 PHE A N 1
ATOM 1918 C CA . PHE A 1 256 ? -19.939 -7.473 24.767 1.00 96.88 256 PHE A CA 1
ATOM 1919 C C . PHE A 1 256 ? -20.949 -8.610 24.875 1.00 96.88 256 PHE A C 1
ATOM 1921 O O . PHE A 1 256 ? -21.516 -8.845 25.942 1.00 96.88 256 PHE A O 1
ATOM 1928 N N . SER A 1 257 ? -21.132 -9.341 23.781 1.00 94.62 257 SER A N 1
ATOM 1929 C CA . SER A 1 257 ? -22.073 -10.454 23.698 1.00 94.62 257 SER A CA 1
ATOM 1930 C C . SER A 1 257 ? -21.652 -11.608 24.608 1.00 94.62 257 SER A C 1
ATOM 1932 O O . SER A 1 257 ? -22.489 -12.229 25.261 1.00 94.62 257 SER A O 1
ATOM 1934 N N . ARG A 1 258 ? -20.341 -11.836 24.763 1.00 94.50 258 ARG A N 1
ATOM 1935 C CA . ARG A 1 258 ? -19.795 -12.806 25.723 1.00 94.50 258 ARG A CA 1
ATOM 1936 C C . ARG A 1 258 ? -20.054 -12.427 27.187 1.00 94.50 258 ARG A C 1
ATOM 1938 O O . ARG A 1 258 ? -20.352 -13.312 27.984 1.00 94.50 258 ARG A O 1
ATOM 1945 N N . VAL A 1 259 ? -19.894 -11.152 27.549 1.00 95.69 259 VAL A N 1
ATOM 1946 C CA . VAL A 1 259 ? -19.983 -10.674 28.942 1.00 95.69 259 VAL A CA 1
ATOM 1947 C C . VAL A 1 259 ? -21.429 -10.418 29.372 1.00 95.69 259 VAL A C 1
ATOM 1949 O O . VAL A 1 259 ? -21.813 -10.779 30.483 1.00 95.69 259 VAL A O 1
ATOM 1952 N N . LEU A 1 260 ? -22.236 -9.800 28.505 1.00 96.62 260 LEU A N 1
ATOM 1953 C CA . LEU A 1 260 ? -23.618 -9.422 28.810 1.00 96.62 260 LEU A CA 1
ATOM 1954 C C . LEU A 1 260 ? -24.648 -10.457 28.348 1.00 96.62 260 LEU A C 1
ATOM 1956 O O . LEU A 1 260 ? -25.768 -10.437 28.843 1.00 96.62 260 LEU A O 1
ATOM 1960 N N . GLY A 1 261 ? -24.315 -11.348 27.412 1.00 96.75 261 GLY A N 1
ATOM 1961 C CA . GLY A 1 261 ? -25.230 -12.387 26.922 1.00 96.75 261 GLY A CA 1
ATOM 1962 C C . GLY A 1 261 ? -26.308 -11.909 25.941 1.00 96.75 261 GLY A C 1
ATOM 1963 O O . GLY A 1 261 ? -27.130 -12.718 25.519 1.00 96.75 261 GLY A O 1
ATOM 1964 N N . TYR A 1 262 ? -26.316 -10.628 25.565 1.00 97.06 262 TYR A N 1
ATOM 1965 C CA . TYR A 1 262 ? -27.149 -10.114 24.473 1.00 97.06 262 TYR A CA 1
ATOM 1966 C C . TYR A 1 262 ? -26.487 -10.367 23.122 1.00 97.06 262 TYR A C 1
ATOM 1968 O O . TYR A 1 262 ? -25.266 -10.435 23.031 1.00 97.06 262 TYR A O 1
ATOM 1976 N N . SER A 1 263 ? -27.281 -10.452 22.060 1.00 96.88 263 SER A N 1
ATOM 1977 C CA . SER A 1 263 ? -26.754 -10.394 20.697 1.00 96.88 263 SER A CA 1
ATOM 1978 C C . SER A 1 263 ? -26.354 -8.968 20.310 1.00 96.88 263 SER A C 1
ATOM 1980 O O . SER A 1 263 ? -26.949 -7.992 20.775 1.00 96.88 263 SER A O 1
ATOM 1982 N N . ASP A 1 264 ? -25.422 -8.836 19.365 1.00 95.38 264 ASP A N 1
ATOM 1983 C CA . ASP A 1 264 ? -25.023 -7.537 18.808 1.00 95.38 264 ASP A CA 1
ATOM 1984 C C . ASP A 1 264 ? -26.242 -6.760 18.295 1.00 95.38 264 ASP A C 1
ATOM 1986 O O . ASP A 1 264 ? -26.383 -5.563 18.531 1.00 95.38 264 ASP A O 1
ATOM 1990 N N . LYS A 1 265 ? -27.189 -7.454 17.650 1.00 96.19 265 LYS A N 1
ATOM 1991 C CA . LYS A 1 265 ? -28.422 -6.843 17.144 1.00 96.19 265 LYS A CA 1
ATOM 1992 C C . LYS A 1 265 ? -29.247 -6.203 18.263 1.00 96.19 265 LYS A C 1
ATOM 1994 O O . LYS A 1 265 ? -29.779 -5.115 18.064 1.00 96.19 265 LYS A O 1
ATOM 1999 N N . GLU A 1 266 ? -29.358 -6.851 19.420 1.00 97.12 266 GLU A N 1
ATOM 2000 C CA . GLU A 1 266 ? -30.084 -6.302 20.568 1.00 97.12 266 GLU A CA 1
ATOM 2001 C C . GLU A 1 266 ? -29.372 -5.077 21.137 1.00 97.12 266 GLU A C 1
ATOM 2003 O O . GLU A 1 266 ? -30.015 -4.040 21.317 1.00 97.12 266 GLU A O 1
ATOM 2008 N N . LEU A 1 267 ? -28.053 -5.174 21.339 1.00 97.19 267 LEU A N 1
ATOM 2009 C CA . LEU A 1 267 ? -27.221 -4.085 21.855 1.00 97.19 267 LEU A CA 1
ATOM 2010 C C . LEU A 1 267 ? -27.276 -2.841 20.959 1.00 97.19 267 LEU A C 1
ATOM 2012 O O . LEU A 1 267 ? -27.377 -1.727 21.462 1.00 97.19 267 LEU A O 1
ATOM 2016 N N . LEU A 1 268 ? -27.252 -3.020 19.637 1.00 97.50 268 LEU A N 1
ATOM 2017 C CA . LEU A 1 268 ? -27.285 -1.923 18.664 1.00 97.50 268 LEU A CA 1
ATOM 2018 C C . LEU A 1 268 ? -28.686 -1.315 18.482 1.00 97.50 268 LEU A C 1
ATOM 2020 O O . LEU A 1 268 ? -28.816 -0.165 18.067 1.00 97.50 268 LEU A O 1
ATOM 2024 N N . SER A 1 269 ? -29.747 -2.077 18.763 1.00 97.00 269 SER A N 1
ATOM 2025 C CA . SER A 1 269 ? -31.132 -1.655 18.498 1.00 97.00 269 SER A CA 1
ATOM 2026 C C . SER A 1 269 ? -31.756 -0.768 19.577 1.00 97.00 269 SER A C 1
ATOM 2028 O O . SER A 1 269 ? -32.825 -0.199 19.353 1.00 97.00 269 SER A O 1
ATOM 2030 N N . ARG A 1 270 ? -31.123 -0.663 20.748 1.00 96.38 270 ARG A N 1
ATOM 2031 C CA . ARG A 1 270 ? -31.666 0.023 21.926 1.00 96.38 270 ARG A CA 1
ATOM 2032 C C . ARG A 1 270 ? -30.655 1.038 22.463 1.00 96.38 270 ARG A C 1
ATOM 2034 O O . ARG A 1 270 ? -29.451 0.811 22.332 1.00 96.38 270 ARG A O 1
ATOM 2041 N N . PRO A 1 271 ? -31.107 2.140 23.085 1.00 97.56 271 PRO A N 1
ATOM 2042 C CA . PRO A 1 271 ? -30.209 3.059 23.767 1.00 97.56 271 PRO A CA 1
ATOM 2043 C C . PRO A 1 271 ? -29.399 2.319 24.833 1.00 97.56 271 PRO A C 1
ATOM 2045 O O . PRO A 1 271 ? -29.968 1.566 25.628 1.00 97.56 271 PRO A O 1
ATOM 2048 N N . PHE A 1 272 ? -28.090 2.568 24.918 1.00 96.75 272 PHE A N 1
ATOM 2049 C CA . PHE A 1 272 ? -27.245 1.849 25.875 1.00 96.75 272 PHE A CA 1
ATOM 2050 C C . PHE A 1 272 ? -27.673 2.094 27.330 1.00 96.75 272 PHE A C 1
ATOM 2052 O O . PHE A 1 272 ? -27.466 1.244 28.194 1.00 96.75 272 PHE A O 1
ATOM 2059 N N . LEU A 1 273 ? -28.322 3.236 27.593 1.00 97.12 273 LEU A N 1
ATOM 2060 C CA . LEU A 1 273 ? -28.836 3.619 28.906 1.00 97.12 273 LEU A CA 1
ATOM 2061 C C . LEU A 1 273 ? -29.893 2.633 29.433 1.00 97.12 273 LEU A C 1
ATOM 2063 O O . LEU A 1 273 ? -30.077 2.520 30.644 1.00 97.12 273 LEU A O 1
ATOM 2067 N N . GLU A 1 274 ? -30.568 1.892 28.549 1.00 97.19 274 GLU A N 1
ATOM 2068 C CA . GLU A 1 274 ? -31.506 0.842 28.952 1.00 97.19 274 GLU A CA 1
ATOM 2069 C C . GLU A 1 274 ? -30.804 -0.350 29.607 1.00 97.19 274 GLU A C 1
ATOM 2071 O O . GLU A 1 274 ? -31.390 -0.985 30.485 1.00 97.19 274 GLU A O 1
ATOM 2076 N N . PHE A 1 275 ? -29.553 -0.624 29.228 1.00 97.38 275 PHE A N 1
ATOM 2077 C CA . PHE A 1 275 ? -28.733 -1.660 29.854 1.00 97.38 275 PHE A CA 1
ATOM 2078 C C . PHE A 1 275 ? -28.053 -1.161 31.133 1.00 97.38 275 PHE A C 1
ATOM 2080 O O . PHE A 1 275 ? -27.596 -1.978 31.925 1.00 97.38 275 PHE A O 1
ATOM 2087 N N . VAL A 1 276 ? -28.002 0.151 31.376 1.00 98.12 276 VAL A N 1
ATOM 2088 C CA . VAL A 1 276 ? -27.414 0.731 32.591 1.00 98.12 276 VAL A CA 1
ATOM 2089 C C . VAL A 1 276 ? -28.373 0.585 33.776 1.00 98.12 276 VAL A C 1
ATOM 2091 O O . VAL A 1 276 ? -29.577 0.856 33.665 1.00 98.12 276 VAL A O 1
ATOM 2094 N N . HIS A 1 277 ? -27.828 0.184 34.928 1.00 98.19 277 HIS A N 1
ATOM 2095 C CA . HIS A 1 277 ? -28.555 0.082 36.194 1.00 98.19 277 HIS A CA 1
ATOM 2096 C C . HIS A 1 277 ? -29.286 1.399 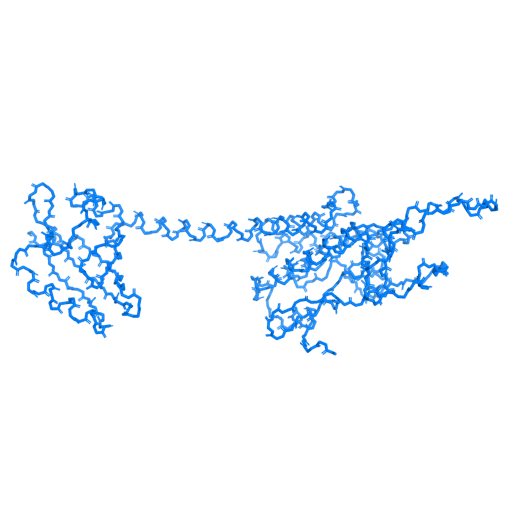36.513 1.00 98.19 277 HIS A C 1
ATOM 2098 O O . HIS A 1 277 ? -28.671 2.456 36.377 1.00 98.19 277 HIS A O 1
ATOM 2104 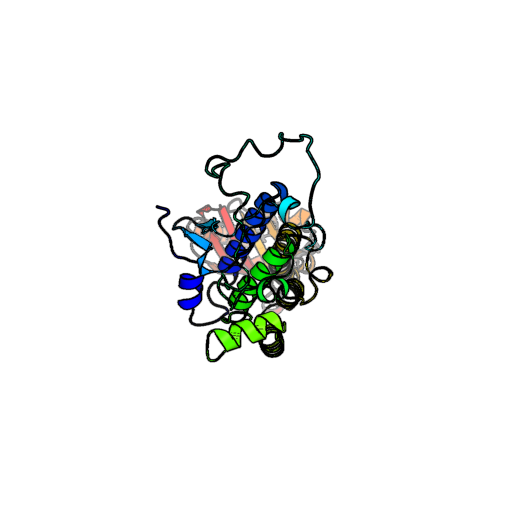N N . PRO A 1 278 ? -30.558 1.379 36.967 1.00 97.81 278 PRO A N 1
ATOM 2105 C CA . PRO A 1 278 ? -31.354 2.590 37.198 1.00 97.81 278 PRO A CA 1
ATOM 2106 C C . PRO A 1 278 ? -30.645 3.685 38.007 1.00 97.81 278 PRO A C 1
ATOM 2108 O O . PRO A 1 278 ? -30.591 4.822 37.549 1.00 97.81 278 PRO A O 1
ATOM 2111 N N . ASP A 1 279 ? -30.029 3.326 39.137 1.00 98.19 279 ASP A N 1
ATOM 2112 C CA . ASP A 1 279 ? -29.284 4.265 39.995 1.00 98.19 279 ASP A CA 1
ATOM 2113 C C . ASP A 1 279 ? -28.066 4.914 39.309 1.00 98.19 279 ASP A C 1
ATOM 2115 O O . ASP A 1 279 ? -27.608 5.973 39.729 1.00 98.19 279 ASP A O 1
ATOM 2119 N N . ASP A 1 280 ? -27.536 4.296 38.251 1.00 98.31 280 ASP A N 1
ATOM 2120 C CA . ASP A 1 280 ? -26.331 4.755 37.559 1.00 98.31 280 ASP A CA 1
ATOM 2121 C C . ASP A 1 280 ? -26.661 5.587 36.303 1.00 98.31 280 ASP A C 1
ATOM 2123 O O . ASP A 1 280 ? -25.756 6.055 35.603 1.00 98.31 280 ASP A O 1
ATOM 2127 N N . ARG A 1 281 ? -27.946 5.782 35.977 1.00 97.81 281 ARG A N 1
ATOM 2128 C CA . ARG A 1 281 ? -28.366 6.463 34.741 1.00 97.81 281 ARG A CA 1
ATOM 2129 C C . ARG A 1 281 ? -28.050 7.952 34.753 1.00 97.81 281 ARG A C 1
ATOM 2131 O O . ARG A 1 281 ? -27.500 8.445 33.772 1.00 97.81 281 ARG A O 1
ATOM 2138 N N . ASP A 1 282 ? -28.317 8.643 35.857 1.00 97.69 282 ASP A N 1
ATOM 2139 C CA . ASP A 1 282 ? -28.086 10.091 35.956 1.00 97.69 282 ASP A CA 1
ATOM 2140 C C . ASP A 1 282 ? -26.596 10.433 35.823 1.00 97.69 282 ASP A C 1
ATOM 2142 O O . ASP A 1 282 ? -26.217 11.314 35.050 1.00 97.69 282 ASP A O 1
ATOM 2146 N N . GLN A 1 283 ? -25.719 9.675 36.492 1.00 97.44 283 GLN A N 1
ATOM 2147 C CA . GLN A 1 283 ? -24.271 9.852 36.334 1.00 97.44 283 GLN A CA 1
ATOM 2148 C C . GLN A 1 283 ? -23.791 9.524 34.911 1.00 97.44 283 GLN A C 1
ATOM 2150 O O . GLN A 1 283 ? -22.914 10.208 34.387 1.00 97.44 283 GLN A O 1
ATOM 2155 N N . THR A 1 284 ? -24.401 8.533 34.251 1.00 97.19 284 THR A N 1
ATOM 2156 C CA . THR A 1 284 ? -24.075 8.186 32.860 1.00 97.19 284 THR A CA 1
ATOM 2157 C C . THR A 1 284 ? -24.494 9.306 31.898 1.00 97.19 284 THR A C 1
ATOM 2159 O O . THR A 1 284 ? -23.751 9.640 30.976 1.00 97.19 284 THR A O 1
ATOM 2162 N N . LEU A 1 285 ? -25.647 9.943 32.121 1.00 96.56 285 LEU A N 1
ATOM 2163 C CA . LEU A 1 285 ? -26.101 11.095 31.331 1.00 96.56 285 LEU A CA 1
ATOM 2164 C C . LEU A 1 285 ? -25.196 12.325 31.513 1.00 96.56 285 LEU A C 1
ATOM 2166 O O . LEU A 1 285 ? -24.918 13.042 30.548 1.00 96.56 285 LEU A O 1
ATOM 2170 N N . ASN A 1 286 ? -24.677 12.543 32.723 1.00 96.19 286 ASN A N 1
ATOM 2171 C CA . ASN A 1 286 ? -23.696 13.601 32.980 1.00 96.19 286 ASN A CA 1
ATOM 2172 C C . ASN A 1 286 ? -22.397 13.365 32.194 1.00 96.19 286 ASN A C 1
ATOM 2174 O O . ASN A 1 286 ? -21.884 14.286 31.558 1.00 96.19 286 ASN A O 1
ATOM 2178 N N . VAL A 1 287 ? -21.908 12.121 32.162 1.00 96.25 287 VAL A N 1
ATOM 2179 C CA . VAL A 1 287 ? -20.762 11.712 31.329 1.00 96.25 287 VAL A CA 1
ATOM 2180 C C . VAL A 1 287 ? -21.038 11.936 29.842 1.00 96.25 287 VAL A C 1
ATOM 2182 O O . VAL A 1 287 ? -20.188 12.460 29.126 1.00 96.25 287 VAL A O 1
ATOM 2185 N N . MET A 1 288 ? -22.244 11.619 29.369 1.00 95.50 288 MET A N 1
ATOM 2186 C CA . MET A 1 288 ? -22.630 11.894 27.981 1.00 95.50 288 MET A CA 1
ATOM 2187 C C . MET A 1 288 ? -22.606 13.386 27.649 1.00 95.50 288 MET A C 1
ATOM 2189 O O . MET A 1 288 ? -22.203 13.757 26.549 1.00 95.50 288 MET A O 1
ATOM 2193 N N . SER A 1 289 ? -22.971 14.243 28.601 1.00 94.88 289 SER A N 1
ATOM 2194 C CA . SER A 1 289 ? -22.929 15.698 28.422 1.00 94.88 289 SER A CA 1
ATOM 2195 C C . SER A 1 289 ? -21.487 16.211 28.299 1.00 94.88 289 SER A C 1
ATOM 2197 O O . SER A 1 289 ? -21.214 17.072 27.467 1.00 94.88 289 SER A O 1
ATOM 2199 N N . GLN A 1 290 ? -20.540 15.631 29.047 1.00 94.62 290 GLN A N 1
ATOM 2200 C CA . GLN A 1 290 ? -19.101 15.914 28.894 1.00 94.62 290 GLN A CA 1
ATOM 2201 C C . GLN A 1 290 ? -18.585 15.468 27.519 1.00 94.62 290 GLN A C 1
ATOM 2203 O O . GLN A 1 290 ? -17.939 16.234 26.801 1.00 94.62 290 GLN A O 1
ATOM 2208 N N . LEU A 1 291 ? -18.946 14.254 27.090 1.00 95.06 291 LEU A N 1
ATOM 2209 C CA . LEU A 1 291 ? -18.568 13.733 25.775 1.00 95.06 291 LEU A CA 1
ATOM 2210 C C . LEU A 1 291 ? -19.167 14.562 24.627 1.00 95.06 291 LEU A C 1
ATOM 2212 O O . LEU A 1 291 ? -18.520 14.709 23.592 1.00 95.06 291 LEU A O 1
ATOM 2216 N N . GLN A 1 292 ? -20.351 15.158 24.787 1.00 94.44 292 GLN A N 1
ATOM 2217 C CA . GLN A 1 292 ? -20.908 16.092 23.796 1.00 94.44 292 GLN A CA 1
ATOM 2218 C C . GLN A 1 292 ? -20.050 17.354 23.623 1.00 94.44 292 GLN A C 1
ATOM 2220 O O . GLN A 1 292 ? -19.978 17.892 22.519 1.00 94.44 292 GLN A O 1
ATOM 2225 N N . LEU A 1 293 ? -19.357 17.793 24.677 1.00 93.69 293 LEU A N 1
ATOM 2226 C CA . LEU A 1 293 ? -18.421 18.921 24.638 1.00 93.69 293 LEU A CA 1
ATOM 2227 C C . LEU A 1 293 ? -17.026 18.536 24.109 1.00 93.69 293 LEU A C 1
ATOM 2229 O O . LEU A 1 293 ? -16.178 19.408 23.932 1.00 93.69 293 LEU A O 1
ATOM 2233 N N . GLY A 1 294 ? -16.778 17.253 23.821 1.00 92.12 294 GLY A N 1
ATOM 2234 C CA . GLY A 1 294 ? -15.466 16.759 23.384 1.00 92.12 294 GLY A CA 1
ATOM 2235 C C . GLY A 1 294 ? -14.514 16.402 24.528 1.00 92.12 294 GLY A C 1
ATOM 2236 O O . GLY A 1 294 ? -13.353 16.072 24.271 1.00 92.12 294 GLY A O 1
ATOM 2237 N N . GLU A 1 295 ? -14.975 16.470 25.778 1.00 94.44 295 GLU A N 1
ATOM 2238 C CA . GLU A 1 295 ? -14.152 16.183 26.951 1.00 94.44 295 GLU A CA 1
ATOM 2239 C C . GLU A 1 295 ? -13.961 14.664 27.112 1.00 94.44 295 GLU A C 1
ATOM 2241 O O . GLU A 1 295 ? -14.939 13.912 27.070 1.00 94.44 295 GLU A O 1
ATOM 2246 N N . PRO A 1 296 ? -12.715 14.171 27.259 1.00 95.62 296 PRO A N 1
ATOM 2247 C CA . PRO A 1 296 ? -12.464 12.753 27.468 1.00 95.62 296 PRO A CA 1
ATOM 2248 C C . PRO A 1 296 ? -12.851 12.334 28.888 1.00 95.62 296 PRO A C 1
ATOM 2250 O O . PRO A 1 296 ? -12.645 13.073 29.849 1.00 95.62 296 PRO A O 1
ATOM 2253 N N . VAL A 1 297 ? -13.325 11.099 29.022 1.00 95.81 297 VAL A N 1
ATOM 2254 C CA . VAL A 1 297 ? -13.701 10.501 30.305 1.00 95.81 297 VAL A CA 1
ATOM 2255 C C . VAL A 1 297 ? -12.825 9.285 30.565 1.00 95.81 297 VAL A C 1
ATOM 2257 O O . VAL A 1 297 ? -12.599 8.466 29.676 1.00 95.81 297 VAL A O 1
ATOM 2260 N N . VAL A 1 298 ? -12.315 9.168 31.788 1.00 95.38 298 VAL A N 1
ATOM 2261 C CA . VAL A 1 298 ? -11.443 8.075 32.231 1.00 95.38 298 VAL A CA 1
ATOM 2262 C C . VAL A 1 298 ? -11.948 7.518 33.554 1.00 95.38 298 VAL A C 1
ATOM 2264 O O . VAL A 1 298 ? -12.423 8.272 34.399 1.00 95.38 298 VAL A O 1
ATOM 2267 N N . GLN A 1 299 ? -11.825 6.202 33.728 1.00 94.00 299 GLN A N 1
ATOM 2268 C CA . GLN A 1 299 ? -12.190 5.484 34.955 1.00 94.00 299 GLN A CA 1
ATOM 2269 C C . GLN A 1 299 ? -13.636 5.724 35.425 1.00 94.00 299 GLN A C 1
ATOM 2271 O O . GLN A 1 299 ? -13.931 5.632 36.616 1.00 94.00 299 GLN A O 1
ATOM 2276 N N . PHE A 1 300 ? -14.557 6.026 34.506 1.00 97.38 300 PHE A N 1
ATOM 2277 C CA . PHE A 1 300 ? -15.969 6.141 34.857 1.00 97.38 300 PHE A CA 1
ATOM 2278 C C . PHE A 1 300 ? -16.542 4.750 35.103 1.00 97.38 300 PHE A C 1
ATOM 2280 O O . PHE A 1 300 ? -16.399 3.873 34.259 1.00 97.38 300 PHE A O 1
ATOM 2287 N N . GLN A 1 301 ? -17.197 4.541 36.239 1.00 97.69 301 GLN A N 1
ATOM 2288 C CA . GLN A 1 301 ? -17.732 3.235 36.597 1.00 97.69 301 GLN A CA 1
ATOM 2289 C C . GLN A 1 301 ? -19.255 3.249 36.628 1.00 97.69 301 GLN A C 1
ATOM 2291 O O . GLN A 1 301 ? -19.867 4.134 37.223 1.00 97.69 301 GLN A O 1
ATOM 2296 N N . ASN A 1 302 ? -19.869 2.243 36.013 1.00 97.75 302 ASN A N 1
ATOM 2297 C CA . ASN A 1 302 ? -21.301 1.997 36.120 1.00 97.75 302 ASN A CA 1
ATOM 2298 C C . ASN A 1 302 ? -21.624 0.507 35.974 1.00 97.75 302 ASN A C 1
ATOM 2300 O O . ASN A 1 302 ? -20.794 -0.306 35.558 1.00 97.75 302 ASN A O 1
ATOM 2304 N N . ARG A 1 303 ? -22.848 0.143 36.353 1.00 98.31 303 ARG A N 1
ATOM 2305 C CA . ARG A 1 303 ? -23.355 -1.223 36.264 1.00 98.31 303 ARG A CA 1
ATOM 2306 C C . ARG A 1 303 ? -24.181 -1.413 34.999 1.00 98.31 303 ARG A C 1
ATOM 2308 O O . ARG A 1 303 ? -25.100 -0.639 34.734 1.00 98.31 303 ARG A O 1
ATOM 2315 N N . TYR A 1 304 ? -23.891 -2.480 34.265 1.00 98.06 304 TYR A N 1
ATOM 2316 C CA . TYR A 1 304 ? -24.660 -2.948 33.116 1.00 98.06 304 TYR A CA 1
ATOM 2317 C C . TYR A 1 304 ? -25.418 -4.234 33.456 1.00 98.06 304 TYR A C 1
ATOM 2319 O O . TYR A 1 304 ? -24.895 -5.120 34.130 1.00 98.06 304 TYR A O 1
ATOM 2327 N N . SER A 1 305 ? -26.662 -4.333 32.998 1.00 97.56 305 SER A N 1
ATOM 2328 C CA . SER A 1 305 ? -27.495 -5.531 33.093 1.00 97.56 305 SER A CA 1
ATOM 2329 C C . SER A 1 305 ? -26.998 -6.563 32.094 1.00 97.56 305 SER A C 1
ATOM 2331 O O . SER A 1 305 ? -26.844 -6.240 30.921 1.00 97.56 305 SER A O 1
ATOM 2333 N N . ALA A 1 306 ? -26.796 -7.797 32.539 1.00 96.75 306 ALA A N 1
ATOM 2334 C CA . ALA A 1 306 ? -26.639 -8.954 31.672 1.00 96.75 306 ALA A CA 1
ATOM 2335 C C . ALA A 1 306 ? -27.997 -9.641 31.434 1.00 96.75 306 ALA A C 1
ATOM 2337 O O . ALA A 1 306 ? -28.924 -9.522 32.238 1.00 96.75 306 ALA A O 1
ATOM 2338 N N . ALA A 1 307 ? -28.110 -10.382 30.332 1.00 95.88 307 ALA A N 1
ATOM 2339 C CA . ALA A 1 307 ? -29.315 -11.099 29.918 1.00 95.88 307 ALA A CA 1
ATOM 2340 C C . ALA A 1 307 ? -29.744 -12.192 30.917 1.00 95.88 307 ALA A C 1
ATOM 2342 O O . ALA A 1 307 ? -30.916 -12.556 30.975 1.00 95.88 307 ALA A O 1
ATOM 2343 N N . ASP A 1 308 ? -28.810 -12.689 31.734 1.00 94.81 308 ASP A N 1
ATOM 2344 C CA . ASP A 1 308 ? -29.073 -13.621 32.838 1.00 94.81 308 ASP A CA 1
ATOM 2345 C C . ASP A 1 308 ? -29.654 -12.935 34.096 1.00 94.81 308 ASP A C 1
ATOM 2347 O O . ASP A 1 308 ? -29.914 -13.597 35.101 1.00 94.81 308 ASP A O 1
ATOM 2351 N N . GLY A 1 309 ? -29.864 -11.614 34.050 1.00 93.31 309 GLY A N 1
ATOM 2352 C CA . GLY A 1 309 ? -30.371 -10.800 35.154 1.00 93.31 309 GLY A CA 1
ATOM 2353 C C . GLY A 1 309 ? -29.299 -10.342 36.148 1.00 93.31 309 GLY A C 1
ATOM 2354 O O . GLY A 1 309 ? -29.628 -9.651 37.113 1.00 93.31 309 GLY A O 1
ATOM 2355 N N . THR A 1 310 ? -28.028 -10.699 35.938 1.00 95.56 310 THR A N 1
ATOM 2356 C CA . THR A 1 310 ? -26.919 -10.247 36.789 1.00 95.56 310 THR A CA 1
ATOM 2357 C C . THR A 1 310 ? -26.452 -8.837 36.422 1.00 95.56 310 THR A C 1
ATOM 2359 O O . THR A 1 310 ? -26.692 -8.342 35.321 1.00 95.56 310 THR A O 1
ATOM 2362 N N . TRP A 1 311 ? -25.768 -8.175 37.357 1.00 97.00 311 TRP A N 1
ATOM 2363 C CA . TRP A 1 311 ? -25.143 -6.871 37.133 1.00 97.00 311 TRP A CA 1
ATOM 2364 C C . TRP A 1 311 ? -23.636 -7.027 36.941 1.00 97.00 311 TRP A C 1
ATOM 2366 O O . TRP A 1 311 ? -22.973 -7.699 37.735 1.00 97.00 311 TRP A O 1
ATOM 2376 N N . ARG A 1 312 ? -23.101 -6.381 35.903 1.00 97.31 312 ARG A N 1
ATOM 2377 C CA . ARG A 1 312 ? -21.670 -6.311 35.587 1.00 97.31 312 ARG A CA 1
ATOM 2378 C C . ARG A 1 312 ? -21.154 -4.905 35.845 1.00 97.31 312 ARG A C 1
ATOM 2380 O O . ARG A 1 312 ? -21.797 -3.945 35.435 1.00 97.31 312 ARG A O 1
ATOM 2387 N N . TYR A 1 313 ? -20.019 -4.777 36.521 1.00 97.75 313 TYR A N 1
ATOM 2388 C CA . TYR A 1 313 ? -19.378 -3.487 36.769 1.00 97.75 313 TYR A CA 1
ATOM 2389 C C . TYR A 1 313 ? -18.381 -3.203 35.661 1.00 97.75 313 TYR A C 1
ATOM 2391 O O . TYR A 1 313 ? -17.410 -3.942 35.501 1.00 97.75 313 TYR A O 1
ATOM 2399 N N . PHE A 1 314 ? -18.603 -2.123 34.922 1.00 97.88 314 PHE A N 1
ATOM 2400 C CA . PHE A 1 314 ? -17.698 -1.681 33.874 1.00 97.88 314 PHE A CA 1
ATOM 2401 C C . PHE A 1 314 ? -16.957 -0.427 34.298 1.00 97.88 314 PHE A C 1
ATOM 2403 O O . PHE A 1 314 ? -17.558 0.511 34.811 1.00 97.88 314 PHE A O 1
ATOM 2410 N N . GLU A 1 315 ? -15.650 -0.417 34.052 1.00 98.06 315 GLU A N 1
ATOM 2411 C CA . GLU A 1 315 ? -14.811 0.774 34.122 1.00 98.06 315 GLU A CA 1
ATOM 2412 C C . GLU A 1 315 ? -14.515 1.266 32.703 1.00 98.06 315 GLU A C 1
ATOM 2414 O O . GLU A 1 315 ? -13.891 0.560 31.910 1.00 98.06 315 GLU A O 1
ATOM 2419 N N . TRP A 1 316 ? -14.964 2.477 32.392 1.00 98.12 316 TRP A N 1
ATOM 2420 C CA . TRP A 1 316 ? -14.941 3.081 31.070 1.00 98.12 316 TRP A CA 1
ATOM 2421 C C . TRP A 1 316 ? -13.819 4.098 30.909 1.00 98.12 316 TRP A C 1
ATOM 2423 O O . TRP A 1 316 ? -13.583 4.957 31.760 1.00 98.12 316 TRP A O 1
ATOM 2433 N N . THR A 1 317 ? -13.194 4.055 29.738 1.00 98.00 317 THR A N 1
ATOM 2434 C CA . THR A 1 317 ? -12.469 5.178 29.147 1.00 98.00 317 THR A CA 1
ATOM 2435 C C . THR A 1 317 ? -13.115 5.510 27.809 1.00 98.00 317 THR A C 1
ATOM 2437 O O . THR A 1 317 ? -13.302 4.621 26.981 1.00 98.00 317 THR A O 1
ATOM 2440 N N . ALA A 1 318 ? -13.464 6.774 27.586 1.00 97.56 318 ALA A N 1
ATOM 2441 C CA . ALA A 1 318 ? -14.162 7.213 26.387 1.00 97.56 318 ALA A CA 1
ATOM 2442 C C . ALA A 1 318 ? -13.644 8.563 25.885 1.00 97.56 318 ALA A C 1
ATOM 2444 O O . ALA A 1 318 ? -13.287 9.449 26.661 1.00 97.56 318 ALA A O 1
ATOM 2445 N N . LYS A 1 319 ? -13.642 8.731 24.563 1.00 97.31 319 LYS A N 1
ATOM 2446 C CA . LYS A 1 319 ? -13.362 10.002 23.895 1.00 97.31 319 LYS A CA 1
ATOM 2447 C C . LYS A 1 319 ? -14.295 10.163 22.705 1.00 97.31 319 LYS A C 1
ATOM 2449 O O . LYS A 1 319 ? -14.494 9.223 21.938 1.00 97.31 319 LYS A O 1
ATOM 2454 N N . SER A 1 320 ? -14.847 11.355 22.531 1.00 97.00 320 SER A N 1
ATOM 2455 C CA . SER A 1 320 ? -15.709 11.671 21.397 1.00 97.00 320 SER A CA 1
ATOM 2456 C C . SER A 1 320 ? -14.964 12.396 20.279 1.00 97.00 320 SER A C 1
ATOM 2458 O O . SER A 1 320 ? -13.932 13.042 20.483 1.00 97.00 320 SER A O 1
ATOM 2460 N N . VAL A 1 321 ? -15.523 12.292 19.077 1.00 94.94 321 VAL A N 1
ATOM 2461 C CA . VAL A 1 321 ? -15.206 13.128 17.920 1.00 94.94 321 VAL A CA 1
ATOM 2462 C C . VAL A 1 321 ? -16.492 13.886 17.572 1.00 94.94 321 VAL A C 1
ATOM 2464 O O . VAL A 1 321 ? -17.302 13.388 16.789 1.00 94.94 321 VAL A O 1
ATOM 2467 N N . PRO A 1 322 ? -16.737 15.071 18.174 1.00 90.56 322 PRO A N 1
ATOM 2468 C CA . PRO A 1 322 ? -18.037 15.744 18.084 1.00 90.56 322 PRO A CA 1
ATOM 2469 C C . PRO A 1 322 ? -18.479 16.070 16.657 1.00 90.56 322 PRO A C 1
ATOM 2471 O O . PRO A 1 322 ? -19.660 15.963 16.349 1.00 90.56 322 PRO A O 1
ATOM 2474 N N . LYS A 1 323 ? -17.527 16.405 15.775 1.00 93.31 323 LYS A N 1
ATOM 2475 C CA . LYS A 1 323 ? -17.788 16.692 14.356 1.00 93.31 323 LYS A CA 1
ATOM 2476 C C . LYS A 1 323 ? -18.461 15.522 13.631 1.00 93.31 323 LYS A C 1
ATOM 2478 O O . LYS A 1 323 ? -19.293 15.748 12.759 1.00 93.31 323 LYS A O 1
ATOM 2483 N N . ASP A 1 324 ? -18.114 14.301 14.023 1.00 94.38 324 ASP A N 1
ATOM 2484 C CA . ASP A 1 324 ? -18.597 13.073 13.397 1.00 94.38 324 ASP A CA 1
ATOM 2485 C C . ASP A 1 324 ? -19.743 12.441 14.212 1.00 94.38 324 ASP A C 1
ATOM 2487 O O . ASP A 1 324 ? -20.279 11.404 13.834 1.00 94.38 324 ASP A O 1
ATOM 2491 N N . HIS A 1 325 ? -20.139 13.063 15.332 1.00 95.25 325 HIS A N 1
ATOM 2492 C CA . HIS A 1 325 ? -21.160 12.579 16.267 1.00 95.25 325 HIS A CA 1
ATOM 2493 C C . HIS A 1 325 ? -20.913 11.157 16.815 1.00 95.25 325 HIS A C 1
ATOM 2495 O O . HIS A 1 325 ? -21.866 10.447 17.154 1.00 95.25 325 HIS A O 1
ATOM 2501 N N . ILE A 1 326 ? -19.642 10.760 16.948 1.00 97.00 326 ILE A N 1
ATOM 2502 C CA . ILE A 1 326 ? -19.221 9.434 17.432 1.00 97.00 326 ILE A CA 1
ATOM 2503 C C . ILE A 1 326 ? -18.412 9.506 18.730 1.00 97.00 326 ILE A C 1
ATOM 2505 O O . ILE A 1 326 ? -17.689 10.468 18.996 1.00 97.00 326 ILE A O 1
ATOM 2509 N N . ILE A 1 327 ? -18.508 8.444 19.522 1.00 97.81 327 ILE A N 1
ATOM 2510 C CA . ILE A 1 327 ? -17.734 8.170 20.730 1.00 97.81 327 ILE A CA 1
ATOM 2511 C C . ILE A 1 327 ? -16.968 6.869 20.508 1.00 97.81 327 ILE A C 1
ATOM 2513 O O . ILE A 1 327 ? -17.572 5.856 20.162 1.00 97.81 327 ILE A O 1
ATOM 2517 N N . PHE A 1 328 ? -15.662 6.887 20.762 1.00 97.69 328 PHE A N 1
ATOM 2518 C CA . PHE A 1 328 ? -14.850 5.684 20.922 1.00 97.69 328 PHE A CA 1
ATOM 2519 C C . PHE A 1 328 ? -14.719 5.389 22.409 1.00 97.69 328 PHE A C 1
ATOM 2521 O O . PHE A 1 328 ? -14.270 6.251 23.172 1.00 97.69 328 PHE A O 1
ATOM 2528 N N . ALA A 1 329 ? -15.109 4.188 22.821 1.00 97.56 329 ALA A N 1
ATOM 2529 C CA . ALA A 1 329 ? -15.062 3.796 24.217 1.00 97.56 329 ALA A CA 1
ATOM 2530 C C . ALA A 1 329 ? -14.511 2.381 24.391 1.00 97.56 329 ALA A C 1
ATOM 2532 O O . ALA A 1 329 ? -14.709 1.488 23.565 1.00 97.56 329 ALA A O 1
ATOM 2533 N N . VAL A 1 330 ? -13.809 2.203 25.504 1.00 97.88 330 VAL A N 1
ATOM 2534 C CA . VAL A 1 330 ? -13.351 0.914 26.001 1.00 97.88 330 VAL A CA 1
ATOM 2535 C C . VAL A 1 330 ? -13.846 0.745 27.428 1.00 97.88 330 VAL A C 1
ATOM 2537 O O . VAL A 1 330 ? -13.689 1.645 28.254 1.00 97.88 330 VAL A O 1
ATOM 2540 N N . ALA A 1 331 ? -14.444 -0.405 27.709 1.00 97.69 331 ALA A N 1
ATOM 2541 C CA . ALA A 1 331 ? -14.829 -0.826 29.043 1.00 97.69 331 ALA A CA 1
ATOM 2542 C C . ALA A 1 331 ? -14.009 -2.039 29.477 1.00 97.69 331 ALA A C 1
ATOM 2544 O O . ALA A 1 331 ? -13.725 -2.939 28.687 1.00 97.69 331 ALA A O 1
ATOM 2545 N N . ARG A 1 332 ? -13.676 -2.091 30.762 1.00 97.06 332 ARG A N 1
ATOM 2546 C CA . ARG A 1 332 ? -13.149 -3.291 31.414 1.00 97.06 332 ARG A CA 1
ATOM 2547 C C . ARG A 1 332 ? -14.180 -3.837 32.376 1.00 97.06 332 ARG A C 1
ATOM 2549 O O . ARG A 1 332 ? -14.711 -3.080 33.186 1.00 97.06 332 ARG A O 1
ATOM 2556 N N . ASP A 1 333 ? -14.418 -5.143 32.317 1.00 96.44 333 ASP A N 1
ATOM 2557 C CA . ASP A 1 333 ? -15.213 -5.822 33.335 1.00 96.44 333 ASP A CA 1
ATOM 2558 C C . ASP A 1 333 ? -14.403 -5.920 34.636 1.00 96.44 333 ASP A C 1
ATOM 2560 O O . ASP A 1 333 ? -13.394 -6.621 34.722 1.00 96.44 333 ASP A O 1
ATOM 2564 N N . VAL A 1 334 ? -14.838 -5.168 35.646 1.00 96.12 334 VAL A N 1
ATOM 2565 C CA . VAL A 1 334 ? -14.249 -5.130 36.988 1.00 96.12 334 VAL A CA 1
ATOM 2566 C C . VAL A 1 334 ? -15.165 -5.773 38.031 1.00 96.12 334 VAL A C 1
ATOM 2568 O O . VAL A 1 334 ? -14.937 -5.601 39.227 1.00 96.12 334 VAL A O 1
ATOM 2571 N N . THR A 1 335 ? -16.171 -6.547 37.604 1.00 93.31 335 THR A N 1
ATOM 2572 C CA . THR A 1 335 ? -17.163 -7.181 38.489 1.00 93.31 335 THR A CA 1
ATOM 2573 C C . THR A 1 335 ? -16.512 -7.977 39.619 1.00 93.31 335 THR A C 1
ATOM 2575 O O . THR A 1 335 ? -16.905 -7.823 40.771 1.00 93.31 335 THR A O 1
ATOM 2578 N N . ASP A 1 336 ? -15.477 -8.770 39.331 1.00 89.69 336 ASP A N 1
ATOM 2579 C CA . ASP A 1 336 ? -14.804 -9.586 40.354 1.00 89.69 336 ASP A CA 1
ATOM 2580 C C . ASP A 1 336 ? -13.956 -8.768 41.341 1.00 89.69 336 ASP A C 1
ATOM 2582 O O . ASP A 1 336 ? -13.679 -9.241 42.437 1.00 89.69 336 ASP A O 1
ATOM 2586 N N . ARG A 1 337 ? -13.562 -7.534 40.996 1.00 87.75 337 ARG A N 1
ATOM 2587 C CA . ARG A 1 337 ? -12.847 -6.630 41.920 1.00 87.75 337 ARG A CA 1
ATOM 2588 C C . ARG A 1 337 ? -13.782 -5.945 42.915 1.00 87.75 337 ARG A C 1
ATOM 2590 O O . ARG A 1 337 ? -13.308 -5.416 43.913 1.00 87.75 337 ARG A O 1
ATOM 2597 N N . MET A 1 338 ? -15.077 -5.922 42.607 1.00 77.12 338 MET A N 1
ATOM 2598 C CA . MET A 1 338 ? -16.118 -5.265 43.400 1.00 77.12 338 MET A CA 1
ATOM 2599 C C . MET A 1 338 ? -16.879 -6.243 44.312 1.00 77.12 338 MET A C 1
ATOM 2601 O O . MET A 1 338 ? -17.830 -5.827 44.973 1.00 77.12 338 MET A O 1
ATOM 2605 N N . ARG A 1 339 ? -16.501 -7.530 44.313 1.00 62.44 339 ARG A N 1
ATOM 2606 C CA . ARG A 1 339 ? -17.124 -8.604 45.101 1.00 62.44 339 ARG A CA 1
ATOM 2607 C C . ARG A 1 339 ? -16.501 -8.800 46.474 1.00 62.44 339 ARG A C 1
ATOM 2609 O O . ARG A 1 339 ? -15.275 -8.593 46.607 1.00 62.44 339 ARG A O 1
#

Radius of gyration: 31.05 Å; chains: 1; bounding box: 64×38×101 Å

pLDDT: mean 86.45, std 20.02, range [30.38, 98.81]

Secondary structure (DSSP, 8-state):
---EEEHHHHHHT-SSTTTTHHHHHHHHHHHHHHHHHHHHTTEE-S--SGGGEEEETTS-EEE--GGG-EEGGGS---TT--SS--------TT----TT--TTSS---PPTT---S-GGG--HHHHTTPPP-HHHHHHHHHHHHHHHHHSS-S---SSHHHHHHHHHHT--HHHHHHHHHT---HHHHHHHHHHT-SSGGGS-SSHHHHHHHHHHHHHHHHHHHHHHHHHHHHT-SSEEEEEETTSBEEEE-HHHHHHH---HHHHHHSBGGGTB-GGGHHHHHHHHHHHHTT--EEEEEEEEE-TTS-EEEEEEEEEEEGGGTEEEEEEEE-GGGG-